Protein AF-A0A7S0Q7S5-F1 (afdb_monomer)

Solvent-accessible surface area (backbone atoms only — not comparable to full-atom values): 12314 Å² total; per-residue (Å²): 82,66,66,48,50,71,52,68,36,55,32,33,57,36,78,88,80,70,42,73,43,85,14,81,68,76,62,60,76,75,38,75,47,79,45,77,45,66,82,54,56,96,70,86,72,44,74,54,20,51,52,38,51,50,48,51,33,36,33,62,74,68,31,32,46,64,31,38,58,89,85,50,71,50,78,40,85,53,42,64,50,75,46,77,45,59,80,59,90,69,92,59,72,68,96,76,82,71,69,81,81,86,61,98,63,82,76,79,78,63,70,60,80,76,35,66,69,54,50,51,51,50,54,51,49,52,50,40,28,75,72,65,56,67,67,45,75,54,80,70,50,59,58,55,52,50,55,51,50,54,54,46,34,74,76,38,77,83,62,50,71,68,54,52,55,48,40,56,53,49,13,47,52,47,21,22,68,68,65,36,59,50,51,51,71,65,39,36,52,53,40,49,54,53,49,51,59,36,50,54,39,49,56,54,56,65,72,78,108

Foldseek 3Di:
DCVLQPDQQAWEQDPVVRDIDHHVVPDAAPAEAEAECAPPDDDDHDPSSVNSQVQQQCCQPVQWGFHHHPVGTDIDHHHYHYDYDHPDDDPHDDLDDFDDDDDPDDPDDDPLVVPVVSVVVVVVLCCCLVPVADEDEDPVVVVVLVVVLVVVCVVPVPDDPSNSVVLVVQLSSQCSSVSHRYRDVVSSVVSVVVVVVRVVSVVVVVVVD

Sequence (209 aa):
VNELNAAAFVPAKDHEANCLRYGTLQLPNGAALLVDETTLEPGQLKETGVRNINALSELCGKQNLAFDFTYCSVDFPADVSVIVISAAKSMLPCSVHVPLRVQPAAPAADARLADEAFLSAVRGYLGLAARAVQLAVPEGLASALQEDFVSSRAREPDVSADDFSRWLTCARLHAASNLAAEVTFEHYSAIKQMDVGRRERLRAHQVEI

InterPro domains:
  IPR019140 Mini-chromosome maintenance complex-binding protein [PF09739] (1-202)
  IPR019140 Mini-chromosome maintenance complex-binding protein [PTHR13489] (2-204)

Mean predicted aligned error: 7.22 Å

Organism: NCBI:txid221442

Structure (mmCIF, N/CA/C/O backbone):
data_AF-A0A7S0Q7S5-F1
#
_entry.id   AF-A0A7S0Q7S5-F1
#
loop_
_atom_site.group_PDB
_atom_site.id
_atom_site.type_symbol
_atom_site.label_atom_id
_atom_site.label_alt_id
_atom_site.label_comp_id
_atom_site.label_asym_id
_atom_site.label_entity_id
_atom_site.label_seq_id
_atom_site.pdbx_PDB_ins_code
_atom_site.Cartn_x
_atom_site.Cartn_y
_atom_site.Cartn_z
_atom_site.occupancy
_atom_site.B_iso_or_equiv
_atom_site.auth_seq_id
_atom_site.auth_comp_id
_atom_site.auth_asym_id
_atom_site.auth_atom_id
_atom_site.pdbx_PDB_model_num
ATOM 1 N N . VAL A 1 1 ? 7.838 -13.152 -17.182 1.00 58.50 1 VAL A N 1
ATOM 2 C CA . VAL A 1 1 ? 9.331 -13.159 -17.221 1.00 58.50 1 VAL A CA 1
ATOM 3 C C . VAL A 1 1 ? 9.912 -12.327 -18.365 1.00 58.50 1 VAL A C 1
ATOM 5 O O . VAL A 1 1 ? 10.907 -11.646 -18.145 1.00 58.50 1 VAL A O 1
ATOM 8 N N . ASN A 1 2 ? 9.309 -12.334 -19.562 1.00 59.91 2 ASN A N 1
ATOM 9 C CA . ASN A 1 2 ? 9.830 -11.570 -20.704 1.00 59.91 2 ASN A CA 1
ATOM 10 C C . ASN A 1 2 ? 9.903 -10.060 -20.441 1.00 59.91 2 ASN A C 1
ATOM 12 O O . ASN A 1 2 ? 10.954 -9.485 -20.677 1.00 59.91 2 ASN A O 1
ATOM 16 N N . GLU A 1 3 ? 8.870 -9.439 -19.867 1.00 69.12 3 GLU A N 1
ATOM 17 C CA . GLU A 1 3 ? 8.898 -7.999 -19.552 1.00 69.12 3 GLU A CA 1
ATOM 18 C C . GLU A 1 3 ? 9.941 -7.636 -18.487 1.00 69.12 3 GLU A C 1
ATOM 20 O O . GLU A 1 3 ? 10.720 -6.706 -18.680 1.00 69.12 3 GLU A O 1
ATOM 25 N N . LEU A 1 4 ? 10.040 -8.440 -17.420 1.00 69.19 4 LEU A N 1
ATOM 26 C CA . LEU A 1 4 ? 11.071 -8.291 -16.385 1.00 69.19 4 LEU A CA 1
ATOM 27 C C . LEU A 1 4 ? 12.493 -8.393 -16.951 1.00 69.19 4 LEU A C 1
ATOM 29 O O . LEU A 1 4 ? 13.407 -7.790 -16.403 1.00 69.19 4 LEU A O 1
ATOM 33 N N . ASN A 1 5 ? 12.696 -9.157 -18.024 1.00 74.62 5 ASN A N 1
ATOM 34 C CA . ASN A 1 5 ? 14.002 -9.335 -18.657 1.00 74.62 5 ASN A CA 1
ATOM 35 C C . ASN A 1 5 ? 14.244 -8.387 -19.847 1.00 74.62 5 ASN A C 1
ATOM 37 O O . ASN A 1 5 ? 15.385 -8.283 -20.294 1.00 74.62 5 ASN A O 1
ATOM 41 N N . ALA A 1 6 ? 13.201 -7.760 -20.401 1.00 71.25 6 ALA A N 1
ATOM 42 C CA . ALA A 1 6 ? 13.279 -6.993 -21.645 1.00 71.25 6 ALA A CA 1
ATOM 43 C C . ALA A 1 6 ? 13.705 -5.538 -21.429 1.00 71.25 6 ALA A C 1
ATOM 45 O O . ALA A 1 6 ? 14.407 -4.986 -22.273 1.00 71.25 6 ALA A O 1
ATOM 46 N N . ALA A 1 7 ? 13.303 -4.924 -20.315 1.00 73.94 7 ALA A N 1
ATOM 47 C CA . ALA A 1 7 ? 13.581 -3.520 -20.030 1.00 73.94 7 ALA A CA 1
ATOM 48 C C . ALA A 1 7 ? 14.220 -3.341 -18.651 1.00 73.94 7 ALA A C 1
ATOM 50 O O . ALA A 1 7 ? 13.911 -4.064 -17.705 1.00 73.94 7 ALA A O 1
ATOM 51 N N . ALA A 1 8 ? 15.102 -2.350 -18.527 1.00 77.50 8 ALA A N 1
ATOM 52 C CA . ALA A 1 8 ? 15.580 -1.901 -17.227 1.00 77.50 8 ALA A CA 1
ATOM 53 C C . ALA A 1 8 ? 14.482 -1.071 -16.552 1.00 77.50 8 ALA A C 1
ATOM 55 O O . ALA A 1 8 ? 13.975 -0.108 -17.126 1.00 77.50 8 ALA A O 1
ATOM 56 N N . PHE A 1 9 ? 14.100 -1.450 -15.336 1.00 82.06 9 PHE A N 1
ATOM 57 C CA . PHE A 1 9 ? 13.068 -0.737 -14.579 1.00 82.06 9 PHE A CA 1
ATOM 58 C C . PHE A 1 9 ? 13.629 0.460 -13.811 1.00 82.06 9 PHE A C 1
ATOM 60 O O . PHE A 1 9 ? 12.893 1.373 -13.442 1.00 82.06 9 PHE A O 1
ATOM 67 N N . VAL A 1 10 ? 14.939 0.453 -13.597 1.00 81.62 10 VAL A N 1
ATOM 68 C CA . VAL A 1 10 ? 15.686 1.467 -12.866 1.00 81.62 10 VAL A CA 1
ATOM 69 C C . VAL A 1 10 ? 16.297 2.472 -13.848 1.00 81.62 10 VAL A C 1
ATOM 71 O O . VAL A 1 10 ? 16.814 2.053 -14.888 1.00 81.62 10 VAL A O 1
ATOM 74 N N . PRO A 1 11 ? 16.277 3.780 -13.536 1.00 82.75 11 PRO A N 1
ATOM 75 C CA . PRO A 1 11 ? 16.964 4.784 -14.338 1.00 82.75 11 PRO A CA 1
ATOM 76 C C . PRO A 1 11 ? 18.467 4.525 -14.429 1.00 82.75 11 PRO A C 1
ATOM 78 O O . PRO A 1 11 ? 19.112 4.204 -13.429 1.00 82.75 11 PRO A O 1
ATOM 81 N N . ALA A 1 12 ? 19.029 4.723 -15.619 1.00 83.62 12 ALA A N 1
ATOM 82 C CA . ALA A 1 12 ? 20.452 4.519 -15.870 1.00 83.62 12 ALA A CA 1
ATOM 83 C C . ALA A 1 12 ? 21.079 5.728 -16.569 1.00 83.62 12 ALA A C 1
ATOM 85 O O . ALA A 1 12 ? 20.485 6.301 -17.487 1.00 83.62 12 ALA A O 1
ATOM 86 N N . LYS A 1 13 ? 22.296 6.108 -16.176 1.00 80.69 13 LYS A N 1
ATOM 87 C CA . LYS A 1 13 ? 23.062 7.165 -16.843 1.00 80.69 13 LYS A CA 1
ATOM 88 C C . LYS A 1 13 ? 23.471 6.715 -18.243 1.00 80.69 13 LYS A C 1
ATOM 90 O O . LYS A 1 13 ? 24.137 5.699 -18.419 1.00 80.69 13 LYS A O 1
ATOM 95 N N . ASP A 1 14 ? 23.080 7.503 -19.233 1.00 81.94 14 ASP A N 1
ATOM 96 C CA . ASP A 1 14 ? 23.603 7.430 -20.587 1.00 81.94 14 ASP A CA 1
ATOM 97 C C . ASP A 1 14 ? 24.787 8.393 -20.698 1.00 81.94 14 ASP A C 1
ATOM 99 O O . ASP A 1 14 ? 24.637 9.611 -20.560 1.00 81.94 14 ASP A O 1
ATOM 103 N N . HIS A 1 15 ? 25.985 7.838 -20.873 1.00 78.81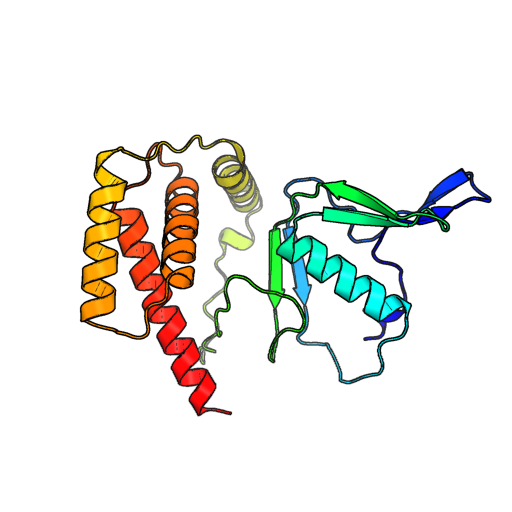 15 HIS A N 1
ATOM 104 C CA . HIS A 1 15 ? 27.215 8.626 -20.969 1.00 78.81 15 HIS A CA 1
ATOM 105 C C . HIS A 1 15 ? 27.422 9.219 -22.364 1.00 78.81 15 HIS A C 1
ATOM 107 O O . HIS A 1 15 ? 28.093 10.241 -22.475 1.00 78.81 15 HIS A O 1
ATOM 113 N N . GLU A 1 16 ? 26.820 8.639 -23.407 1.00 79.69 16 GLU A N 1
ATOM 114 C CA . GLU A 1 16 ? 26.927 9.155 -24.778 1.00 79.69 16 GLU A CA 1
ATOM 115 C C . GLU A 1 16 ? 26.035 10.384 -24.963 1.00 79.69 16 GLU A C 1
ATOM 117 O O . GLU A 1 16 ? 26.484 11.423 -25.444 1.00 79.69 16 GLU A O 1
ATOM 122 N N . ALA A 1 17 ? 24.784 10.298 -24.505 1.00 79.19 17 ALA A N 1
ATOM 123 C CA . ALA A 1 17 ? 23.836 11.413 -24.540 1.00 79.19 17 ALA A CA 1
ATOM 124 C C . ALA A 1 17 ? 23.956 12.357 -23.324 1.00 79.19 17 ALA A C 1
ATOM 126 O O . ALA A 1 17 ? 23.260 13.371 -23.245 1.00 79.19 17 ALA A O 1
ATOM 127 N N . ASN A 1 18 ? 24.817 12.017 -22.357 1.00 82.19 18 ASN A N 1
ATOM 128 C CA . ASN A 1 18 ? 24.993 12.694 -21.070 1.00 82.19 18 ASN A CA 1
ATOM 129 C C . ASN A 1 18 ? 23.673 12.949 -20.304 1.00 82.19 18 ASN A C 1
ATOM 131 O O . ASN A 1 18 ? 23.562 13.887 -19.510 1.00 82.19 18 ASN A O 1
ATOM 135 N N . CYS A 1 19 ? 22.674 12.084 -20.467 1.00 82.75 19 CYS A N 1
ATOM 136 C CA . CYS A 1 19 ? 21.358 12.195 -19.837 1.00 82.75 19 CYS A CA 1
ATOM 137 C C . CYS A 1 19 ? 21.049 10.963 -18.973 1.00 82.75 19 CYS A C 1
ATOM 139 O O . CYS A 1 19 ? 21.773 9.972 -19.000 1.00 82.75 19 CYS A O 1
ATOM 141 N N . LEU A 1 20 ? 20.006 11.031 -18.147 1.00 82.38 20 LEU A N 1
ATOM 142 C CA . LEU A 1 20 ? 19.479 9.850 -17.461 1.00 82.38 20 LEU A CA 1
ATOM 143 C C . LEU A 1 20 ? 18.397 9.229 -18.344 1.00 82.38 20 LEU A C 1
ATOM 145 O O . LEU A 1 20 ? 17.440 9.909 -18.715 1.00 82.38 20 LEU A O 1
ATOM 149 N N . ARG A 1 21 ? 18.537 7.943 -18.666 1.00 82.69 21 ARG A N 1
ATOM 150 C CA . ARG A 1 21 ? 17.453 7.161 -19.262 1.00 82.69 21 ARG A CA 1
ATOM 151 C C . ARG A 1 21 ? 16.426 6.871 -18.186 1.00 82.69 21 ARG A C 1
ATOM 153 O O . ARG A 1 21 ? 16.783 6.423 -17.097 1.00 82.69 21 ARG A O 1
ATOM 160 N N . TYR A 1 22 ? 15.167 7.144 -18.502 1.00 81.75 22 TYR A N 1
ATOM 161 C CA . TYR A 1 22 ? 14.059 6.891 -17.597 1.00 81.75 22 TYR A CA 1
ATOM 162 C C . TYR A 1 22 ? 13.889 5.383 -17.390 1.00 81.75 22 TYR A C 1
ATOM 164 O O . TYR A 1 22 ? 14.018 4.593 -18.326 1.00 81.75 22 TYR A O 1
ATOM 172 N N . GLY A 1 23 ? 13.611 5.001 -16.149 1.00 83.06 23 GLY A N 1
ATOM 173 C CA . GLY A 1 23 ? 13.192 3.651 -15.790 1.00 83.06 23 GLY A CA 1
ATOM 174 C C . GLY A 1 23 ? 11.710 3.651 -15.439 1.00 83.06 23 GLY A C 1
ATOM 175 O O . GLY A 1 23 ? 11.192 4.649 -14.940 1.00 83.06 23 GLY A O 1
ATOM 176 N N . THR A 1 24 ? 11.020 2.535 -15.664 1.00 85.69 24 THR A N 1
ATOM 177 C CA . THR A 1 24 ? 9.584 2.394 -15.361 1.00 85.69 24 THR A CA 1
ATOM 178 C C . THR A 1 24 ? 9.244 2.674 -13.891 1.00 85.69 24 THR A C 1
ATOM 180 O O . THR A 1 24 ? 8.147 3.135 -13.593 1.00 85.69 24 THR A O 1
ATOM 183 N N . LEU A 1 25 ? 10.180 2.436 -12.965 1.00 86.81 25 LEU A N 1
ATOM 184 C CA . LEU A 1 25 ? 9.980 2.674 -11.529 1.00 86.81 25 LEU A CA 1
ATOM 185 C C . LEU A 1 25 ? 10.235 4.122 -11.101 1.00 86.81 25 LEU A C 1
ATOM 187 O O . LEU A 1 25 ? 10.028 4.445 -9.933 1.00 86.81 25 LEU A O 1
ATOM 191 N N . GLN A 1 26 ? 10.647 5.005 -12.016 1.00 88.00 26 GLN A N 1
ATOM 192 C CA . GLN A 1 26 ? 10.793 6.436 -11.745 1.00 88.00 26 GLN A CA 1
ATOM 193 C C . GLN A 1 26 ? 9.420 7.121 -11.710 1.00 88.00 26 GLN A C 1
ATOM 195 O O . GLN A 1 26 ? 9.046 7.885 -12.599 1.00 88.00 26 GLN A O 1
ATOM 200 N N . LEU A 1 27 ? 8.651 6.803 -10.675 1.00 89.62 27 LEU A N 1
ATOM 201 C CA . LEU A 1 27 ? 7.296 7.289 -10.468 1.00 89.62 27 LEU A CA 1
ATOM 202 C C . LEU A 1 27 ? 7.294 8.546 -9.587 1.00 89.62 27 LEU A C 1
ATOM 204 O O . LEU A 1 27 ? 8.178 8.708 -8.742 1.00 89.62 27 LEU A O 1
ATOM 208 N N . PRO A 1 28 ? 6.310 9.447 -9.755 1.00 89.50 28 PRO A N 1
ATOM 209 C CA . PRO A 1 28 ? 6.156 10.584 -8.860 1.00 89.50 28 PRO A CA 1
ATOM 210 C C . PRO A 1 28 ? 5.736 10.130 -7.456 1.00 89.50 28 PRO A C 1
ATOM 212 O O . PRO A 1 28 ? 5.040 9.127 -7.292 1.00 89.50 28 PRO A O 1
ATOM 215 N N . ASN A 1 29 ? 6.101 10.918 -6.445 1.00 89.19 29 ASN A N 1
ATOM 216 C CA . ASN A 1 29 ? 5.694 10.668 -5.064 1.00 89.19 29 ASN A CA 1
ATOM 217 C C . ASN A 1 29 ? 4.160 10.658 -4.942 1.00 89.19 29 ASN A C 1
ATOM 219 O O . ASN A 1 29 ? 3.477 11.577 -5.396 1.00 89.19 29 ASN A O 1
ATOM 223 N N . GLY A 1 30 ? 3.621 9.617 -4.312 1.00 87.38 30 GLY A N 1
ATOM 224 C CA . GLY A 1 30 ? 2.194 9.322 -4.230 1.00 87.38 30 GLY A CA 1
ATOM 225 C C . GLY A 1 30 ? 1.593 8.584 -5.407 1.00 87.38 30 GLY A C 1
ATOM 226 O O . GLY A 1 30 ? 0.374 8.425 -5.437 1.00 87.38 30 GLY A O 1
ATOM 227 N N . ALA A 1 31 ? 2.409 8.090 -6.334 1.00 90.81 31 ALA A N 1
ATOM 228 C CA . ALA A 1 31 ? 1.934 7.140 -7.322 1.00 90.81 31 ALA A CA 1
ATOM 229 C C . ALA A 1 31 ? 1.506 5.814 -6.670 1.00 90.81 31 ALA A C 1
ATOM 231 O O . ALA A 1 31 ? 2.029 5.393 -5.634 1.00 90.81 31 ALA A O 1
ATOM 232 N N . ALA A 1 32 ? 0.571 5.133 -7.328 1.00 90.88 32 ALA A N 1
ATOM 233 C CA . ALA A 1 32 ? 0.240 3.746 -7.046 1.00 90.88 32 ALA A CA 1
ATOM 234 C C . ALA A 1 32 ? 0.792 2.861 -8.170 1.00 90.88 32 ALA A C 1
ATOM 236 O O . ALA A 1 32 ? 0.562 3.139 -9.348 1.00 90.88 32 ALA A O 1
ATOM 237 N N . LEU A 1 33 ? 1.514 1.807 -7.805 1.00 92.44 33 LEU A N 1
ATOM 238 C CA . LEU A 1 33 ? 2.063 0.810 -8.713 1.00 92.44 33 LEU A CA 1
ATOM 239 C C . LEU A 1 33 ? 1.275 -0.491 -8.562 1.00 92.44 33 LEU A C 1
ATOM 241 O O . LEU A 1 33 ? 1.268 -1.094 -7.490 1.00 92.44 33 LEU A O 1
ATOM 245 N N . LEU A 1 34 ? 0.634 -0.928 -9.644 1.00 91.94 34 LEU A N 1
ATOM 246 C CA . LEU A 1 34 ? -0.010 -2.233 -9.723 1.00 91.94 34 LEU A CA 1
ATOM 247 C C . LEU A 1 34 ? 0.948 -3.228 -10.381 1.00 91.94 34 LEU A C 1
ATOM 249 O O . LEU A 1 34 ? 1.361 -3.025 -11.521 1.00 91.94 34 LEU A O 1
ATOM 253 N N . VAL A 1 35 ? 1.284 -4.296 -9.666 1.00 89.88 35 VAL A N 1
ATOM 254 C CA . VAL A 1 35 ? 2.108 -5.399 -10.164 1.00 89.88 35 VAL A CA 1
ATOM 255 C C . VAL A 1 35 ? 1.215 -6.617 -10.346 1.00 89.88 35 VAL A C 1
ATOM 257 O O . VAL A 1 35 ? 0.658 -7.134 -9.379 1.00 89.88 35 VAL A O 1
ATOM 260 N N . ASP A 1 36 ? 1.078 -7.070 -11.586 1.00 89.06 36 ASP A N 1
ATOM 261 C CA . ASP A 1 36 ? 0.341 -8.285 -11.914 1.00 89.06 36 ASP A CA 1
ATOM 262 C C . ASP A 1 36 ? 1.312 -9.465 -12.067 1.00 89.06 36 ASP A C 1
ATOM 264 O O . ASP A 1 36 ? 2.091 -9.544 -13.016 1.00 89.06 36 ASP A O 1
ATOM 268 N N . GLU A 1 37 ? 1.278 -10.383 -11.104 1.00 86.81 37 GLU A N 1
ATOM 269 C CA . GLU A 1 37 ? 2.035 -11.635 -11.098 1.00 86.81 37 GLU A CA 1
ATOM 270 C C . GLU A 1 37 ? 1.202 -12.827 -11.607 1.00 86.81 37 GLU A C 1
ATOM 272 O O . GLU A 1 37 ? 1.711 -13.945 -11.671 1.00 86.81 37 GLU A O 1
ATOM 277 N N . THR A 1 38 ? -0.070 -12.642 -11.978 1.00 83.19 38 THR A N 1
ATOM 278 C CA . THR A 1 38 ? -0.945 -13.750 -12.420 1.00 83.19 38 THR A CA 1
ATOM 279 C C . THR A 1 38 ? -0.524 -14.343 -13.763 1.00 83.19 38 THR A C 1
ATOM 281 O O . THR A 1 38 ? -0.739 -15.527 -14.014 1.00 83.19 38 THR A O 1
ATOM 284 N N . THR A 1 39 ? 0.126 -13.541 -14.606 1.00 79.12 39 THR A N 1
ATOM 285 C CA . THR A 1 39 ? 0.670 -13.940 -15.913 1.00 79.12 39 THR A CA 1
ATOM 286 C C . THR A 1 39 ? 2.131 -14.387 -15.833 1.00 79.12 39 THR A C 1
ATOM 288 O O . THR A 1 39 ? 2.790 -14.616 -16.852 1.00 79.12 39 THR A O 1
ATOM 291 N N . LEU A 1 40 ? 2.683 -14.485 -14.621 1.00 73.81 40 LEU A N 1
ATOM 292 C CA . LEU A 1 40 ? 4.093 -14.769 -14.426 1.00 73.81 40 LEU A CA 1
ATOM 293 C C . LEU A 1 40 ? 4.363 -16.271 -14.553 1.00 73.81 40 LEU A C 1
ATOM 295 O O . LEU A 1 40 ? 4.140 -17.054 -13.635 1.00 73.81 40 LEU A O 1
ATOM 299 N N . GLU A 1 41 ? 4.867 -16.667 -15.718 1.00 72.44 41 GLU A N 1
ATOM 300 C CA . GLU A 1 41 ? 5.242 -18.056 -15.985 1.00 72.44 41 GLU A CA 1
ATOM 301 C C . GLU A 1 41 ? 6.601 -18.429 -15.363 1.00 72.44 41 GLU A C 1
ATOM 303 O O . GLU A 1 41 ? 7.501 -17.582 -15.293 1.00 72.44 41 GLU A O 1
ATOM 308 N N . PRO A 1 42 ? 6.809 -19.698 -14.962 1.00 67.00 42 PR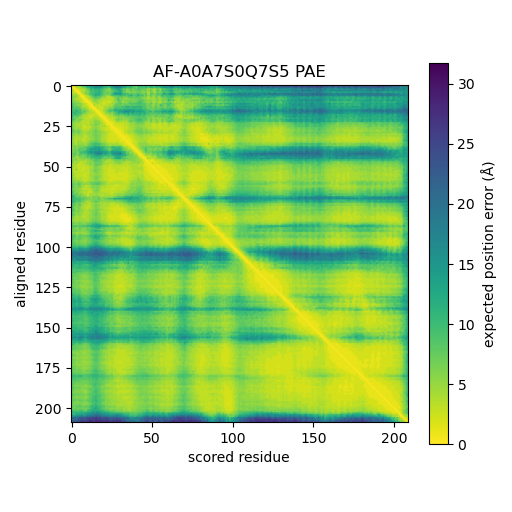O A N 1
ATOM 309 C CA . PRO A 1 42 ? 8.115 -20.187 -14.534 1.00 67.00 42 PRO A CA 1
ATOM 310 C C . PRO A 1 42 ? 9.140 -20.042 -15.664 1.00 67.00 42 PRO A C 1
ATOM 312 O O . PRO A 1 42 ? 8.965 -20.575 -16.757 1.00 67.00 42 PRO A O 1
ATOM 315 N N . GLY A 1 43 ? 10.238 -19.336 -15.408 1.00 70.56 43 GLY A N 1
ATOM 316 C CA . GLY A 1 43 ? 11.286 -19.119 -16.400 1.00 70.56 43 GLY A CA 1
ATOM 317 C C . GLY A 1 43 ? 12.566 -18.581 -15.776 1.00 70.56 43 GLY A C 1
ATOM 318 O O . GLY A 1 43 ? 12.587 -18.171 -14.617 1.00 70.56 43 GLY A O 1
ATOM 319 N N . GLN A 1 44 ? 13.655 -18.583 -16.545 1.00 72.00 44 GLN A N 1
ATOM 320 C CA . GLN A 1 44 ? 14.941 -18.102 -16.050 1.00 72.00 44 GLN A CA 1
ATOM 321 C C . GLN A 1 44 ? 14.989 -16.569 -16.078 1.00 72.00 44 GLN A C 1
ATOM 323 O O . GLN A 1 44 ? 14.871 -15.929 -17.129 1.00 72.00 44 GLN A O 1
ATOM 328 N N . LEU A 1 45 ? 15.181 -15.972 -14.904 1.00 75.94 45 LEU A N 1
ATOM 329 C CA . LEU A 1 45 ? 15.487 -14.553 -14.783 1.00 75.94 45 LEU A CA 1
ATOM 330 C C . LEU A 1 45 ? 16.921 -14.317 -15.259 1.00 75.94 45 LEU A C 1
ATOM 332 O O . LEU A 1 45 ? 17.857 -14.978 -14.807 1.00 75.94 45 LEU A O 1
ATOM 336 N N . LYS A 1 46 ? 17.081 -13.381 -16.194 1.00 81.69 46 LYS A N 1
ATOM 337 C CA . LYS A 1 46 ? 18.399 -12.882 -16.597 1.00 81.69 46 LYS A CA 1
ATOM 338 C C . LYS A 1 46 ? 18.889 -11.883 -15.550 1.00 81.69 46 LYS A C 1
ATOM 340 O O . LYS A 1 46 ? 18.127 -11.464 -14.681 1.00 81.69 46 LYS A O 1
ATOM 345 N N . GLU A 1 47 ? 20.141 -11.449 -15.664 1.00 81.75 47 GLU A N 1
ATOM 346 C CA . GLU A 1 47 ? 20.724 -10.447 -14.762 1.00 81.75 47 GLU A CA 1
ATOM 347 C C . GLU A 1 47 ? 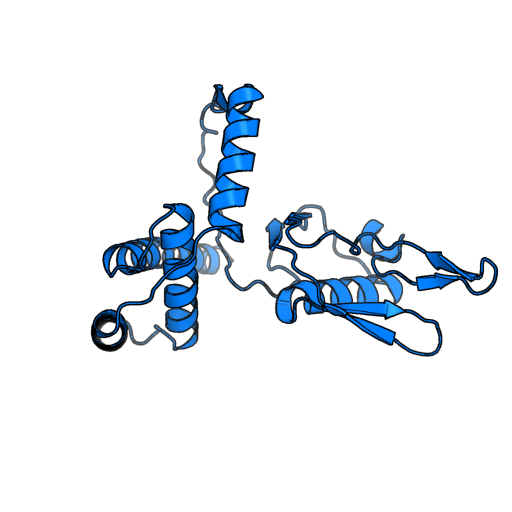19.840 -9.190 -14.632 1.00 81.75 47 GLU A C 1
ATOM 349 O O . GLU A 1 47 ? 19.585 -8.727 -13.523 1.00 81.75 47 GLU A O 1
ATOM 354 N N . THR A 1 48 ? 19.277 -8.702 -15.743 1.00 81.75 48 THR A N 1
ATOM 355 C CA . THR A 1 48 ? 18.328 -7.574 -15.761 1.00 81.75 48 THR A CA 1
ATOM 356 C C . THR A 1 48 ? 17.061 -7.856 -14.951 1.00 81.75 48 THR A C 1
ATOM 358 O O . THR A 1 48 ? 16.635 -7.009 -14.171 1.00 81.75 48 THR A O 1
ATOM 361 N N . GLY A 1 49 ? 16.490 -9.058 -15.069 1.00 82.88 49 GLY A N 1
ATOM 362 C CA . GLY A 1 49 ? 15.307 -9.455 -14.304 1.00 82.88 49 GLY A CA 1
ATOM 363 C C . GLY A 1 49 ? 15.575 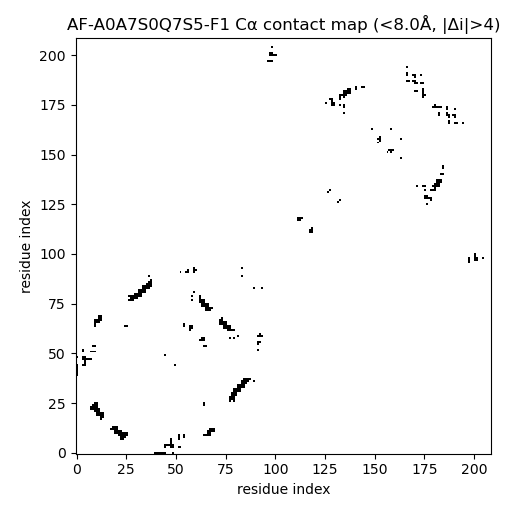-9.544 -12.805 1.00 82.88 49 GLY A C 1
ATOM 364 O O . GLY A 1 49 ? 14.756 -9.088 -12.011 1.00 82.88 49 GLY A O 1
ATOM 365 N N . VAL A 1 50 ? 16.745 -10.055 -12.409 1.00 84.25 50 VAL A N 1
ATOM 366 C CA . VAL A 1 50 ? 17.162 -10.087 -10.996 1.00 84.25 50 VAL A CA 1
ATOM 367 C C . VAL A 1 50 ? 17.332 -8.668 -10.450 1.00 84.25 50 VAL A C 1
ATOM 369 O O . VAL A 1 50 ? 16.824 -8.365 -9.372 1.00 84.25 50 VAL A O 1
ATOM 372 N N . ARG A 1 51 ? 17.976 -7.768 -11.208 1.00 85.69 51 ARG A N 1
ATOM 373 C CA . ARG A 1 51 ? 18.101 -6.350 -10.827 1.00 85.69 51 ARG A CA 1
ATOM 374 C C . ARG A 1 51 ? 16.734 -5.680 -10.671 1.00 85.69 51 ARG A C 1
ATOM 376 O O . ARG A 1 51 ? 16.522 -4.971 -9.693 1.00 85.69 51 ARG A O 1
ATOM 383 N N . ASN A 1 52 ? 15.795 -5.948 -11.577 1.00 87.94 52 ASN A N 1
ATOM 384 C CA . ASN A 1 52 ? 14.444 -5.389 -11.521 1.00 87.94 52 ASN A CA 1
ATOM 385 C C . ASN A 1 52 ? 13.652 -5.880 -10.297 1.00 87.94 52 ASN A C 1
ATOM 387 O O . ASN A 1 52 ? 12.993 -5.078 -9.639 1.00 87.94 52 ASN A O 1
ATOM 391 N N . ILE A 1 53 ? 13.741 -7.168 -9.949 1.00 87.44 53 ILE A N 1
ATOM 392 C CA . ILE A 1 53 ? 13.083 -7.716 -8.748 1.00 87.44 53 ILE A CA 1
ATOM 393 C C . ILE A 1 53 ? 13.712 -7.161 -7.471 1.00 87.44 53 ILE A C 1
ATOM 395 O O . ILE A 1 53 ? 12.991 -6.831 -6.528 1.00 87.44 53 ILE A O 1
ATOM 399 N N . ASN A 1 54 ? 15.038 -7.013 -7.440 1.00 88.69 54 ASN A N 1
ATOM 400 C CA . ASN A 1 54 ? 15.720 -6.389 -6.310 1.00 88.69 54 ASN A CA 1
ATOM 401 C C . ASN A 1 54 ? 15.270 -4.933 -6.142 1.00 88.69 54 ASN A C 1
ATOM 403 O O . ASN A 1 54 ? 14.882 -4.553 -5.043 1.00 88.69 54 ASN A O 1
ATOM 407 N N . ALA A 1 55 ? 15.214 -4.156 -7.227 1.00 88.38 55 ALA A N 1
ATOM 408 C CA . ALA A 1 55 ? 14.722 -2.780 -7.192 1.00 88.38 55 ALA A CA 1
ATOM 409 C C . ALA A 1 55 ? 13.262 -2.689 -6.715 1.00 88.38 55 ALA A C 1
ATOM 411 O O . ALA A 1 55 ? 12.940 -1.847 -5.882 1.00 88.38 55 ALA A O 1
ATOM 412 N N . LEU A 1 56 ? 12.384 -3.586 -7.179 1.00 90.19 56 LEU A N 1
ATOM 413 C CA . LEU A 1 56 ? 11.003 -3.676 -6.688 1.00 90.19 56 LEU A CA 1
ATOM 414 C C . LEU A 1 56 ? 10.944 -4.036 -5.198 1.00 90.19 56 LEU A C 1
ATOM 416 O O . LEU A 1 56 ? 10.131 -3.479 -4.465 1.00 90.19 56 LEU A O 1
ATOM 420 N N . SER A 1 57 ? 11.808 -4.939 -4.737 1.00 90.69 57 SER A N 1
ATOM 421 C CA . SER A 1 57 ? 11.874 -5.343 -3.329 1.00 90.69 57 SER A CA 1
ATOM 422 C C . SER A 1 57 ? 12.365 -4.206 -2.435 1.00 90.69 57 SER A C 1
ATOM 424 O O . SER A 1 57 ? 11.825 -4.001 -1.348 1.00 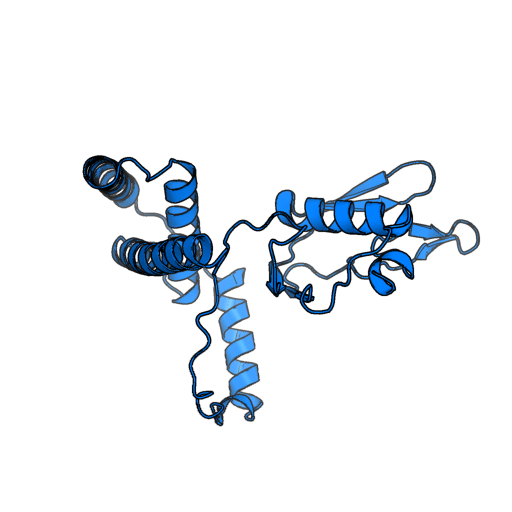90.69 57 SER A O 1
ATOM 426 N N . GLU A 1 58 ? 13.348 -3.430 -2.896 1.00 90.94 58 GLU A N 1
ATOM 427 C CA . GLU A 1 58 ? 13.813 -2.232 -2.195 1.00 90.94 58 GL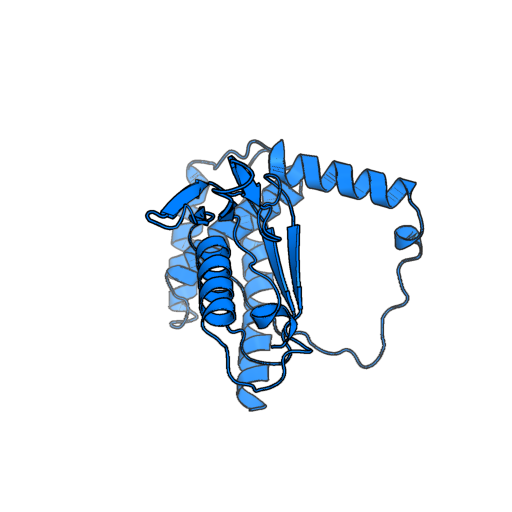U A CA 1
ATOM 428 C C . GLU A 1 58 ? 12.768 -1.120 -2.198 1.00 90.94 58 GLU A C 1
ATOM 430 O O . GLU A 1 58 ? 12.564 -0.486 -1.163 1.00 90.94 58 GLU A O 1
ATOM 435 N N . LEU A 1 59 ? 12.031 -0.944 -3.296 1.00 90.88 59 LEU A N 1
ATOM 436 C CA . LEU A 1 59 ? 10.904 -0.018 -3.344 1.00 90.88 59 LEU A CA 1
ATOM 437 C C . LEU A 1 59 ? 9.820 -0.425 -2.333 1.00 90.88 59 LEU A C 1
ATOM 439 O O . LEU A 1 59 ? 9.368 0.405 -1.548 1.00 90.88 59 LEU A O 1
ATOM 443 N N . CYS A 1 60 ? 9.448 -1.707 -2.284 1.00 90.12 60 CYS A N 1
ATOM 444 C CA . CYS A 1 60 ? 8.441 -2.211 -1.347 1.00 90.12 60 CYS A CA 1
ATOM 445 C C . CYS A 1 60 ? 8.890 -2.103 0.119 1.00 90.12 60 CYS A C 1
ATOM 447 O O . CYS A 1 60 ? 8.092 -1.740 0.978 1.00 90.12 60 CYS A O 1
ATOM 449 N N . GLY A 1 61 ? 10.153 -2.425 0.416 1.00 88.12 61 GLY A N 1
ATOM 450 C CA . GLY A 1 61 ? 10.651 -2.508 1.791 1.00 88.12 61 GLY A CA 1
ATOM 451 C C . GLY A 1 61 ? 11.207 -1.200 2.353 1.00 88.12 61 GLY A C 1
ATOM 452 O O . GLY A 1 61 ? 10.967 -0.878 3.514 1.00 88.12 61 GLY A O 1
ATOM 453 N N . LYS A 1 62 ? 11.975 -0.458 1.551 1.00 90.06 62 LYS A N 1
ATOM 454 C CA . LYS A 1 62 ? 12.716 0.740 1.980 1.00 90.06 62 LYS A CA 1
ATOM 455 C C . LYS A 1 62 ? 12.158 2.036 1.401 1.00 90.06 62 LYS A C 1
ATOM 457 O O . LYS A 1 62 ? 12.583 3.093 1.852 1.00 90.06 62 LYS A O 1
ATOM 462 N N . GLN A 1 63 ? 11.255 1.962 0.416 1.00 90.88 63 GLN A N 1
ATOM 463 C CA . GLN A 1 63 ? 10.769 3.132 -0.323 1.00 90.88 63 GLN A CA 1
ATOM 464 C C . GLN A 1 63 ? 11.931 3.952 -0.918 1.00 90.88 63 GLN A C 1
ATOM 466 O O . GLN A 1 63 ? 11.937 5.175 -0.879 1.00 90.88 63 GLN A O 1
ATOM 471 N N . ASN A 1 64 ? 12.927 3.258 -1.480 1.00 91.44 64 ASN A N 1
ATOM 472 C CA . ASN A 1 64 ? 14.082 3.849 -2.159 1.00 91.44 64 ASN A CA 1
ATOM 473 C C . ASN A 1 64 ? 14.276 3.204 -3.534 1.00 91.44 64 ASN A C 1
ATOM 475 O O . ASN A 1 64 ? 13.968 2.026 -3.723 1.00 91.44 64 ASN A O 1
ATOM 479 N N . LEU A 1 65 ? 14.835 3.969 -4.472 1.00 90.38 65 LEU A N 1
ATOM 480 C CA . LEU A 1 65 ? 15.209 3.507 -5.804 1.00 90.38 65 LEU A CA 1
ATOM 481 C C . LEU A 1 65 ? 16.673 3.863 -6.095 1.00 90.38 65 LEU A C 1
ATOM 483 O O . LEU A 1 65 ? 17.029 5.039 -6.166 1.00 90.38 65 LEU A O 1
ATOM 487 N N . ALA A 1 66 ? 17.514 2.848 -6.281 1.00 88.25 66 ALA A N 1
ATOM 488 C CA . ALA A 1 66 ? 18.943 2.999 -6.552 1.00 88.25 66 ALA A CA 1
ATOM 489 C C . ALA A 1 66 ? 19.199 3.260 -8.042 1.00 88.25 66 ALA A C 1
ATOM 491 O O . ALA A 1 66 ? 19.087 2.344 -8.844 1.00 88.25 66 ALA A O 1
ATOM 492 N N . PHE A 1 67 ? 19.540 4.485 -8.440 1.00 86.75 67 PHE A N 1
ATOM 493 C CA . PHE A 1 67 ? 19.795 4.836 -9.844 1.00 86.75 67 PHE A CA 1
ATOM 494 C C . PHE A 1 67 ? 21.179 4.347 -10.273 1.00 86.75 67 PHE A C 1
ATOM 496 O O . PHE A 1 67 ? 22.152 4.528 -9.540 1.00 86.75 67 PHE A O 1
ATOM 503 N N . ASP A 1 68 ? 21.280 3.778 -11.475 1.00 84.50 68 ASP A N 1
ATOM 504 C CA . ASP A 1 68 ? 22.517 3.194 -12.000 1.00 84.50 68 ASP A CA 1
ATOM 505 C C . ASP A 1 68 ? 23.349 4.247 -12.759 1.00 84.50 68 ASP A C 1
ATOM 507 O O . ASP A 1 68 ? 22.975 4.707 -13.839 1.00 84.50 68 ASP A O 1
ATOM 511 N N . PHE A 1 69 ? 24.506 4.634 -12.218 1.00 83.00 69 PHE A N 1
ATOM 512 C CA . PHE A 1 69 ? 25.471 5.532 -12.870 1.00 83.00 69 PHE A CA 1
ATOM 513 C C . PHE A 1 69 ? 26.664 4.778 -13.482 1.00 83.00 69 PHE A C 1
ATOM 515 O O . PHE A 1 69 ? 27.735 5.359 -13.676 1.00 83.00 69 PHE A O 1
ATOM 522 N N . THR A 1 70 ? 26.496 3.492 -13.812 1.00 78.81 70 THR A N 1
ATOM 523 C CA . THR A 1 70 ? 27.499 2.572 -14.389 1.00 78.81 70 THR A CA 1
ATOM 524 C C . THR A 1 70 ? 28.601 2.151 -13.420 1.00 78.81 70 THR A C 1
ATOM 526 O O . THR A 1 70 ? 28.916 0.968 -13.330 1.00 78.81 70 THR A O 1
ATOM 529 N N . TYR A 1 71 ? 29.187 3.103 -12.695 1.00 77.75 71 TYR A N 1
ATOM 530 C CA . TYR A 1 71 ? 30.287 2.864 -11.752 1.00 77.75 71 TYR A CA 1
ATOM 531 C C . TYR A 1 71 ? 29.877 3.047 -10.289 1.00 77.75 71 TYR A C 1
ATOM 533 O O . TYR A 1 71 ? 30.602 2.639 -9.385 1.00 77.75 71 TYR A O 1
ATOM 541 N N . CYS A 1 72 ? 28.720 3.659 -10.049 1.00 82.19 72 CYS A N 1
ATOM 542 C CA . CYS A 1 72 ? 28.119 3.785 -8.733 1.00 82.19 72 CYS A CA 1
ATOM 543 C C . CYS A 1 72 ? 26.595 3.720 -8.841 1.00 82.19 72 CYS A C 1
ATOM 545 O O . CYS A 1 72 ? 26.023 4.012 -9.892 1.00 82.19 72 CYS A O 1
ATOM 547 N N . SER A 1 73 ? 25.947 3.343 -7.745 1.00 83.38 73 SER A N 1
ATOM 548 C CA . SER A 1 73 ? 24.506 3.476 -7.569 1.00 83.38 73 SER A CA 1
ATOM 549 C C . SER A 1 73 ? 24.223 4.600 -6.579 1.00 83.38 73 SER A C 1
ATOM 551 O O . SER A 1 73 ? 24.937 4.741 -5.584 1.00 83.38 73 SER A O 1
ATOM 553 N N . VAL A 1 74 ? 23.202 5.411 -6.851 1.00 87.62 74 VAL A N 1
ATOM 554 C CA . VAL A 1 74 ? 22.771 6.485 -5.945 1.00 87.62 74 VAL A CA 1
ATOM 555 C C . VAL A 1 74 ? 21.318 6.258 -5.571 1.00 87.62 74 VAL A C 1
ATOM 557 O O . VAL A 1 74 ? 20.463 6.193 -6.450 1.00 87.62 74 VAL A O 1
ATOM 560 N N . ASP A 1 75 ? 21.044 6.166 -4.276 1.00 89.50 75 ASP A N 1
ATOM 561 C CA . ASP A 1 75 ? 19.698 5.926 -3.769 1.00 89.50 75 ASP A CA 1
ATOM 562 C C . ASP A 1 75 ? 18.887 7.219 -3.742 1.00 89.50 75 ASP A C 1
ATOM 564 O O . ASP A 1 75 ? 19.293 8.219 -3.145 1.00 89.50 75 ASP A O 1
ATOM 568 N N . PHE A 1 76 ? 17.710 7.178 -4.361 1.00 89.19 76 PHE A N 1
ATOM 569 C CA . PHE A 1 76 ? 16.726 8.248 -4.306 1.00 89.19 76 PHE A CA 1
ATOM 570 C C . PHE A 1 76 ? 15.516 7.801 -3.482 1.00 89.19 76 PHE A C 1
ATOM 572 O O . PHE A 1 76 ? 15.010 6.698 -3.709 1.00 89.19 76 PHE A O 1
ATOM 579 N N . PRO A 1 77 ? 15.025 8.636 -2.547 1.00 92.00 77 PRO A N 1
ATOM 580 C CA . PRO A 1 77 ? 13.799 8.338 -1.826 1.00 92.00 77 PRO A CA 1
ATOM 581 C C . PRO A 1 77 ? 12.610 8.339 -2.785 1.00 92.00 77 PRO A C 1
ATOM 583 O O . PRO A 1 77 ? 12.496 9.205 -3.656 1.00 92.00 77 PRO A O 1
ATOM 586 N N . ALA A 1 78 ? 11.725 7.372 -2.597 1.00 92.00 78 ALA A N 1
ATOM 587 C CA . ALA A 1 78 ? 10.483 7.210 -3.330 1.00 92.00 78 ALA A CA 1
ATOM 588 C C . ALA A 1 78 ? 9.304 7.182 -2.348 1.00 92.00 78 ALA A C 1
ATOM 590 O O . ALA A 1 78 ? 9.460 6.915 -1.162 1.00 92.00 78 ALA A O 1
ATOM 591 N N . ASP A 1 79 ? 8.109 7.471 -2.846 1.00 91.50 79 ASP A N 1
ATOM 592 C CA . ASP A 1 79 ? 6.864 7.338 -2.090 1.00 91.50 79 ASP A CA 1
ATOM 593 C C . ASP A 1 79 ? 5.833 6.739 -3.042 1.00 91.50 79 ASP A C 1
ATOM 595 O O . ASP A 1 79 ? 5.223 7.451 -3.841 1.00 91.50 79 ASP A O 1
ATOM 599 N N . VAL A 1 80 ? 5.727 5.411 -3.048 1.00 92.00 80 VAL A N 1
ATOM 600 C CA . VAL A 1 80 ? 4.901 4.664 -4.003 1.00 92.00 80 VAL A CA 1
ATOM 601 C C . VAL A 1 80 ? 4.136 3.571 -3.272 1.00 92.00 80 VAL A C 1
ATOM 603 O O . VAL A 1 80 ? 4.719 2.698 -2.625 1.00 92.00 80 VAL A O 1
ATOM 606 N N . SER A 1 81 ? 2.813 3.585 -3.430 1.00 91.38 81 SER A N 1
ATOM 607 C CA . SER A 1 81 ? 1.938 2.522 -2.929 1.00 91.38 81 SER A CA 1
ATOM 608 C C . SER A 1 81 ? 1.948 1.344 -3.896 1.00 91.38 81 SER A C 1
ATOM 610 O O . SER A 1 81 ? 1.525 1.494 -5.038 1.00 91.38 81 SER A O 1
ATOM 612 N N . VAL A 1 82 ? 2.411 0.172 -3.461 1.00 92.44 82 VAL A N 1
ATOM 613 C CA . VAL A 1 82 ? 2.494 -1.023 -4.317 1.00 92.44 82 VAL A CA 1
ATOM 614 C C . VAL A 1 82 ? 1.345 -1.980 -4.008 1.00 92.44 82 VAL A C 1
ATOM 616 O O . VAL A 1 82 ? 1.136 -2.360 -2.856 1.00 92.44 82 VAL A O 1
ATOM 619 N N . ILE A 1 83 ? 0.611 -2.387 -5.042 1.00 92.88 83 ILE A N 1
ATOM 620 C CA . ILE A 1 83 ? -0.435 -3.409 -4.978 1.00 92.88 83 ILE A CA 1
ATOM 621 C C . ILE A 1 83 ? 0.008 -4.567 -5.862 1.00 92.88 83 ILE A C 1
ATOM 623 O O . ILE A 1 83 ? 0.260 -4.372 -7.047 1.00 92.88 83 ILE A O 1
ATOM 627 N N . VAL A 1 84 ? 0.090 -5.766 -5.290 1.00 91.88 84 VAL A N 1
ATOM 628 C CA . VAL A 1 84 ? 0.476 -6.978 -6.020 1.00 91.88 84 VAL A CA 1
ATOM 629 C C . VAL A 1 84 ? -0.737 -7.888 -6.158 1.00 91.88 84 VAL A C 1
ATOM 631 O O . VAL A 1 84 ? -1.397 -8.198 -5.164 1.00 91.88 84 VAL A O 1
ATOM 634 N N . ILE A 1 85 ? -1.031 -8.312 -7.384 1.00 92.19 85 ILE A N 1
ATOM 635 C CA . ILE A 1 85 ? -2.034 -9.336 -7.679 1.00 92.19 85 ILE A CA 1
ATOM 636 C C . ILE A 1 85 ? -1.279 -10.602 -8.056 1.00 92.19 85 ILE A C 1
ATOM 638 O O . ILE A 1 85 ? -0.556 -10.610 -9.045 1.00 92.19 85 ILE A O 1
ATOM 642 N N . SER A 1 86 ? -1.445 -11.675 -7.289 1.00 89.12 86 SER A N 1
ATOM 643 C CA . SER A 1 86 ? -0.745 -12.934 -7.533 1.00 89.12 86 SER A CA 1
ATOM 644 C C . SER A 1 86 ? -1.703 -14.124 -7.495 1.00 89.12 86 SER A C 1
ATOM 646 O O . SER A 1 86 ? -2.663 -14.152 -6.725 1.00 89.12 86 SER A O 1
ATOM 648 N N . ALA A 1 87 ? -1.440 -15.118 -8.348 1.00 85.06 87 ALA A N 1
ATOM 649 C CA . ALA A 1 87 ? -2.134 -16.410 -8.323 1.00 85.06 87 ALA A CA 1
ATOM 650 C C . ALA A 1 87 ? -1.459 -17.420 -7.372 1.00 85.06 87 ALA A C 1
ATOM 652 O O . ALA A 1 87 ? -2.054 -18.427 -7.001 1.00 85.06 87 ALA A O 1
ATOM 653 N N . ALA A 1 88 ? -0.213 -17.145 -6.982 1.00 80.19 88 ALA A N 1
ATOM 654 C CA . ALA A 1 88 ? 0.595 -17.957 -6.084 1.00 80.19 88 ALA A CA 1
ATOM 655 C C . ALA A 1 88 ? 1.297 -17.061 -5.050 1.00 80.19 88 ALA A C 1
ATOM 657 O O . ALA A 1 88 ? 1.043 -15.856 -4.964 1.00 80.19 88 ALA A O 1
ATOM 658 N N . LYS A 1 89 ? 2.196 -17.648 -4.253 1.00 81.31 89 LYS A N 1
ATOM 659 C CA . LYS A 1 89 ? 3.048 -16.897 -3.327 1.00 81.31 89 LYS A CA 1
ATOM 660 C C . LYS A 1 89 ? 3.860 -15.852 -4.099 1.00 81.31 89 LYS A C 1
ATOM 662 O O . LYS A 1 89 ? 4.623 -16.215 -4.992 1.00 81.31 89 LYS A O 1
ATOM 667 N N . SER A 1 90 ? 3.706 -14.585 -3.719 1.00 84.50 90 SER A N 1
ATOM 668 C CA . SER A 1 90 ? 4.410 -13.488 -4.378 1.00 84.50 90 SER A CA 1
ATOM 669 C C . SER A 1 90 ? 5.925 -13.567 -4.178 1.00 84.50 90 SER A C 1
ATOM 671 O O . SER A 1 90 ? 6.414 -14.045 -3.148 1.00 84.50 90 SER A O 1
ATOM 673 N N . MET A 1 91 ? 6.663 -13.104 -5.188 1.00 83.06 91 MET A N 1
ATOM 674 C CA . MET A 1 91 ? 8.121 -12.964 -5.135 1.00 83.06 91 MET A CA 1
ATOM 675 C C . MET A 1 91 ? 8.554 -11.682 -4.418 1.00 83.06 91 MET A C 1
ATOM 677 O O . MET A 1 91 ? 9.705 -11.580 -3.993 1.00 83.06 91 MET A O 1
ATOM 681 N N . LEU A 1 92 ? 7.650 -10.707 -4.298 1.00 86.81 92 LEU A N 1
ATOM 682 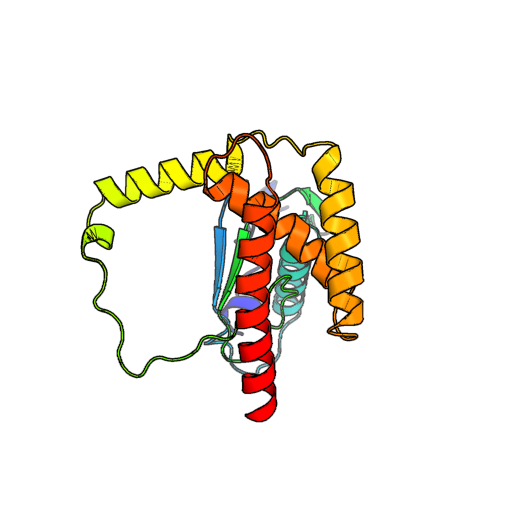C CA . LEU A 1 92 ? 7.917 -9.420 -3.675 1.00 86.81 92 LEU A CA 1
ATOM 683 C C . LEU A 1 92 ? 7.602 -9.458 -2.172 1.00 86.81 92 LEU A C 1
ATOM 685 O O . LEU A 1 92 ? 6.696 -10.173 -1.730 1.00 86.81 92 LEU A O 1
ATOM 689 N N . PRO A 1 93 ? 8.325 -8.678 -1.352 1.00 87.19 93 PRO A N 1
ATOM 690 C CA . PRO A 1 93 ? 7.991 -8.539 0.055 1.00 87.19 93 PRO A CA 1
ATOM 691 C C . PRO A 1 93 ? 6.690 -7.736 0.202 1.00 87.19 93 PRO A C 1
ATOM 693 O O . PRO A 1 93 ? 6.665 -6.526 -0.014 1.00 87.19 93 PRO A O 1
ATOM 696 N N . CYS A 1 94 ? 5.605 -8.404 0.594 1.00 85.31 94 CYS A N 1
ATOM 697 C CA . CYS A 1 94 ? 4.315 -7.765 0.860 1.00 85.31 94 CYS A CA 1
ATOM 698 C C . CYS A 1 94 ? 4.047 -7.663 2.366 1.00 85.31 94 CYS A C 1
ATOM 700 O O . CYS A 1 94 ? 4.092 -8.664 3.082 1.00 85.31 94 CYS A O 1
ATOM 702 N N . SER A 1 95 ? 3.688 -6.470 2.849 1.00 84.94 95 SER A N 1
ATOM 703 C CA . SER A 1 95 ? 3.358 -6.250 4.267 1.00 84.94 95 SER A CA 1
ATOM 704 C C . SER A 1 95 ? 2.023 -6.881 4.678 1.00 84.94 95 SER A C 1
ATOM 706 O O . SER A 1 95 ? 1.847 -7.275 5.831 1.00 84.94 95 SER A O 1
ATOM 708 N N . VAL A 1 96 ? 1.062 -6.969 3.749 1.00 88.44 96 VAL A N 1
ATOM 709 C CA . VAL A 1 96 ? -0.276 -7.520 4.001 1.00 88.44 96 VAL A CA 1
ATOM 710 C C . VAL A 1 96 ? -0.691 -8.422 2.845 1.00 88.44 96 VAL A C 1
ATOM 712 O O . VAL A 1 96 ? -0.821 -7.966 1.716 1.00 88.44 96 VAL A O 1
ATOM 715 N N . HIS A 1 97 ? -0.950 -9.696 3.143 1.00 89.19 97 HIS A N 1
ATOM 716 C CA . HIS A 1 97 ? -1.500 -10.654 2.184 1.00 89.19 97 HIS A CA 1
ATOM 717 C C . HIS A 1 97 ? -2.985 -10.895 2.458 1.00 89.19 97 HIS A C 1
ATOM 719 O O . HIS A 1 97 ? -3.362 -11.233 3.590 1.00 89.19 97 HIS A O 1
ATOM 725 N N . VAL A 1 98 ? -3.816 -10.750 1.425 1.00 90.75 98 VAL A N 1
ATOM 726 C CA . VAL A 1 98 ? -5.269 -10.937 1.493 1.00 90.75 98 VAL A CA 1
ATOM 727 C C . VAL A 1 98 ? -5.689 -11.968 0.445 1.00 90.75 98 VAL A C 1
ATOM 729 O O . VAL A 1 98 ? -5.871 -11.606 -0.715 1.00 90.7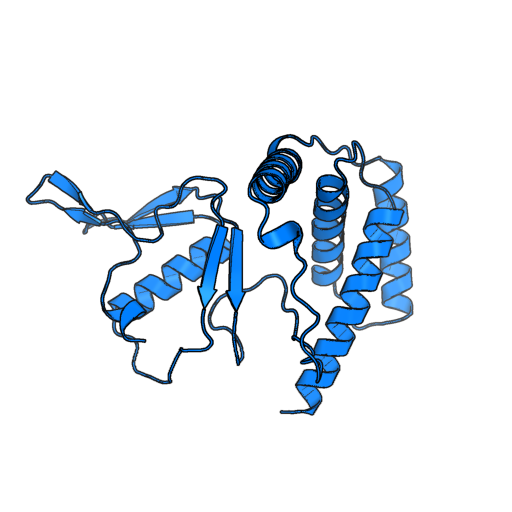5 98 VAL A O 1
ATOM 732 N N . PRO A 1 99 ? -5.883 -13.243 0.830 1.00 89.19 99 PRO A N 1
ATOM 733 C CA . PRO A 1 99 ? -6.417 -14.235 -0.094 1.00 89.19 99 PRO A CA 1
ATOM 734 C C . PRO A 1 99 ? -7.822 -13.833 -0.551 1.00 89.19 99 PRO A C 1
ATOM 736 O O . PRO A 1 99 ? -8.685 -13.487 0.270 1.00 89.19 99 PRO A O 1
ATOM 739 N N . LEU A 1 100 ? -8.048 -13.867 -1.862 1.00 85.31 100 LEU A N 1
ATOM 740 C CA . LEU A 1 100 ? -9.347 -13.573 -2.453 1.00 85.31 100 LEU A CA 1
ATOM 741 C C . LEU A 1 100 ? -10.257 -14.796 -2.326 1.00 85.31 100 LEU A C 1
ATOM 743 O O . LEU A 1 100 ? -9.881 -15.906 -2.686 1.00 85.31 100 LEU A O 1
ATOM 747 N N . ARG A 1 101 ? -11.480 -14.590 -1.827 1.00 80.62 101 ARG A N 1
ATOM 748 C CA . ARG A 1 101 ? -12.540 -15.601 -1.901 1.00 80.62 101 ARG A CA 1
ATOM 749 C C . ARG A 1 101 ? -13.292 -15.377 -3.204 1.00 80.62 101 ARG A C 1
ATOM 751 O O . ARG A 1 101 ? -14.005 -14.380 -3.321 1.00 80.62 101 ARG A O 1
ATOM 758 N N . VAL A 1 102 ? -13.123 -16.277 -4.167 1.00 75.88 102 VAL A N 1
ATOM 759 C CA . VAL A 1 102 ? -13.879 -16.224 -5.421 1.00 75.88 102 VAL A CA 1
ATOM 760 C C . VAL A 1 102 ? -15.345 -16.479 -5.089 1.00 75.88 102 VAL A C 1
ATOM 762 O O . VAL A 1 102 ? -15.712 -17.560 -4.634 1.00 75.88 102 VAL A O 1
ATOM 765 N N . GLN A 1 103 ? -16.182 -15.458 -5.255 1.00 73.88 103 GLN A N 1
ATOM 766 C CA . GLN A 1 103 ? -17.624 -15.637 -5.162 1.00 73.88 103 GLN A CA 1
ATOM 767 C C . GLN A 1 103 ? -18.137 -16.211 -6.490 1.00 73.88 103 GLN A C 1
ATOM 769 O O . GLN A 1 103 ? -17.671 -15.789 -7.549 1.00 73.88 103 GLN A O 1
ATOM 774 N N . PRO A 1 104 ? -19.097 -17.151 -6.461 1.00 71.38 104 PRO A N 1
ATOM 775 C CA . PRO A 1 104 ? -19.601 -17.814 -7.667 1.00 71.38 104 PRO A CA 1
ATOM 776 C C . PRO A 1 104 ? -20.326 -16.862 -8.630 1.00 71.38 104 PRO A C 1
ATOM 778 O O . PRO A 1 104 ? -20.496 -17.191 -9.800 1.00 71.38 104 PRO A O 1
ATOM 781 N N . ALA A 1 105 ? -20.739 -15.684 -8.158 1.00 75.62 105 ALA A N 1
ATOM 782 C CA . ALA A 1 105 ? -21.313 -14.630 -8.977 1.00 75.62 105 ALA A CA 1
ATOM 783 C C . ALA A 1 105 ? -20.490 -13.351 -8.815 1.00 75.62 105 ALA A C 1
ATOM 785 O O . ALA A 1 105 ? -20.248 -12.902 -7.692 1.00 75.62 105 ALA A O 1
ATOM 786 N N . ALA A 1 106 ? -20.089 -12.752 -9.937 1.00 71.00 106 ALA A N 1
ATOM 787 C CA . ALA A 1 106 ? -19.552 -11.402 -9.920 1.00 71.00 106 ALA A CA 1
ATOM 788 C C . ALA A 1 106 ? -20.682 -10.442 -9.507 1.00 71.00 106 ALA A C 1
ATOM 790 O O . ALA A 1 106 ? -21.762 -10.494 -10.107 1.00 71.00 106 ALA A O 1
ATOM 791 N N . PRO A 1 107 ? -20.481 -9.581 -8.494 1.00 72.12 107 PRO A N 1
ATOM 792 C CA . PRO A 1 107 ? -21.443 -8.529 -8.215 1.00 72.12 107 PRO A CA 1
ATOM 793 C C . PRO A 1 107 ? -21.587 -7.641 -9.455 1.00 72.12 107 PRO A C 1
ATOM 795 O O . PRO A 1 107 ? -20.627 -7.444 -10.204 1.00 72.12 107 PRO A O 1
ATOM 798 N N . ALA A 1 108 ? -22.791 -7.112 -9.682 1.00 79.25 108 ALA A N 1
ATOM 799 C CA . ALA A 1 108 ? -22.999 -6.136 -10.742 1.00 79.25 108 ALA A CA 1
ATOM 800 C C . ALA A 1 108 ? -22.021 -4.970 -10.544 1.00 79.25 108 ALA A C 1
ATOM 802 O O . ALA A 1 108 ? -21.886 -4.461 -9.427 1.00 79.25 108 ALA A O 1
ATOM 803 N N . ALA A 1 109 ? -21.331 -4.575 -11.616 1.00 78.12 109 ALA A N 1
ATOM 804 C CA . ALA A 1 109 ? -20.452 -3.418 -11.571 1.00 78.12 109 ALA A CA 1
ATOM 805 C C . ALA A 1 109 ? -21.267 -2.202 -11.116 1.00 78.12 109 ALA A C 1
ATOM 807 O O . ALA A 1 109 ? -22.345 -1.929 -11.650 1.00 78.12 109 ALA A O 1
ATOM 808 N N . ASP A 1 110 ? -20.769 -1.497 -10.104 1.00 83.00 110 ASP A N 1
ATOM 809 C CA . ASP A 1 110 ? -21.412 -0.286 -9.617 1.00 83.00 110 ASP A CA 1
ATOM 810 C C . ASP A 1 110 ? -21.421 0.748 -10.746 1.00 83.00 110 ASP A C 1
ATOM 812 O O . ASP A 1 110 ? -20.363 1.169 -11.214 1.00 83.00 110 ASP A O 1
ATOM 816 N N . ALA A 1 111 ? -22.612 1.150 -11.197 1.00 86.25 111 ALA A N 1
ATOM 817 C CA . ALA A 1 111 ? -22.775 2.075 -12.317 1.00 86.25 111 ALA A CA 1
ATOM 818 C C . ALA A 1 111 ? -22.047 3.413 -12.091 1.00 86.25 111 ALA A C 1
ATOM 820 O O . ALA A 1 111 ? -21.663 4.071 -13.055 1.00 86.25 111 ALA A O 1
ATOM 821 N N . ARG A 1 112 ? -21.792 3.789 -10.827 1.00 88.12 112 ARG A N 1
ATOM 822 C CA . ARG A 1 112 ? -21.011 4.982 -10.464 1.00 88.12 112 ARG A CA 1
ATOM 823 C C . ARG A 1 112 ? -19.562 4.913 -10.938 1.00 88.12 112 ARG A C 1
ATOM 825 O O . ARG A 1 112 ? -18.946 5.951 -11.135 1.00 88.12 112 ARG A O 1
ATOM 832 N N . LEU A 1 113 ? -19.011 3.719 -11.159 1.00 86.75 113 LEU A N 1
ATOM 833 C CA . LEU A 1 113 ? -17.653 3.557 -11.687 1.00 86.75 113 LEU A CA 1
ATOM 834 C C . LEU A 1 113 ? -17.525 3.997 -13.152 1.00 86.75 113 LEU A C 1
ATOM 836 O O . LEU A 1 113 ? -16.407 4.183 -13.618 1.00 86.75 113 LEU A O 1
ATOM 840 N N . ALA A 1 114 ? -18.641 4.178 -13.866 1.00 89.25 114 ALA A N 1
ATOM 841 C CA . ALA A 1 114 ? -18.659 4.768 -15.204 1.00 89.25 114 ALA A CA 1
ATOM 842 C C . ALA A 1 114 ? -18.838 6.301 -15.187 1.00 89.25 114 ALA A C 1
ATOM 844 O O . ALA A 1 114 ? -18.746 6.935 -16.236 1.00 89.25 114 ALA A O 1
ATOM 845 N N . ASP A 1 115 ? -19.111 6.900 -14.024 1.00 94.75 115 ASP A N 1
ATOM 846 C CA . ASP A 1 115 ? -19.307 8.342 -13.875 1.00 94.75 115 ASP A CA 1
ATOM 847 C C . ASP A 1 115 ? -17.977 9.043 -13.553 1.00 94.75 115 ASP A C 1
ATOM 849 O O . ASP A 1 115 ? -17.437 8.936 -12.450 1.00 94.75 115 ASP A O 1
ATOM 853 N N . GLU A 1 116 ? -17.455 9.814 -14.511 1.00 94.50 116 GLU A N 1
ATOM 854 C CA . GLU A 1 116 ? -16.211 10.571 -14.331 1.00 94.50 116 GLU A CA 1
ATOM 855 C C . GLU A 1 116 ? -16.293 11.634 -13.230 1.00 94.50 116 GLU A C 1
ATOM 857 O O . GLU A 1 116 ? -15.282 11.916 -12.582 1.00 94.50 116 GLU A O 1
ATOM 862 N N . ALA A 1 117 ? -17.469 12.211 -12.963 1.00 95.31 117 ALA A N 1
ATOM 863 C CA . ALA A 1 117 ? -17.614 13.171 -11.871 1.00 95.31 117 ALA A CA 1
ATOM 864 C C . ALA A 1 117 ? -17.421 12.474 -10.518 1.00 95.31 117 ALA A C 1
ATOM 866 O O . ALA A 1 117 ? -16.685 12.969 -9.657 1.00 95.31 117 ALA A O 1
ATOM 867 N N . PHE A 1 118 ? -18.010 11.286 -10.361 1.00 95.00 118 PHE A N 1
ATOM 868 C CA . PHE A 1 118 ? -17.790 10.436 -9.198 1.00 95.00 118 PHE A CA 1
ATOM 869 C C . PHE A 1 118 ? -16.322 10.009 -9.079 1.00 95.00 118 PHE A C 1
ATOM 871 O O . PHE A 1 118 ? -15.727 10.185 -8.016 1.00 95.00 118 PHE A O 1
ATOM 878 N N . LEU A 1 119 ? -15.696 9.528 -10.160 1.00 94.38 119 LEU A N 1
ATOM 879 C CA . LEU A 1 119 ? -14.279 9.142 -10.142 1.00 94.38 119 LEU A CA 1
ATOM 880 C C . LEU A 1 119 ? -13.360 10.319 -9.790 1.00 94.38 119 LEU A C 1
ATOM 882 O O . LEU A 1 119 ? -12.410 10.155 -9.025 1.00 94.38 119 LEU A O 1
ATOM 886 N N . SER A 1 120 ? -13.642 11.517 -10.303 1.00 95.62 120 SER A N 1
ATOM 887 C CA . SER A 1 120 ? -12.908 12.733 -9.944 1.00 95.62 120 SER A CA 1
ATOM 888 C C . SER A 1 120 ? -13.059 13.068 -8.457 1.00 95.62 120 SER A C 1
ATOM 890 O O . SER A 1 120 ? -12.068 13.385 -7.797 1.00 95.62 120 SER A O 1
ATOM 892 N N . ALA A 1 121 ? -14.270 12.954 -7.904 1.00 95.12 121 ALA A N 1
ATOM 893 C CA . ALA A 1 121 ? -14.512 13.161 -6.477 1.00 95.12 121 ALA A CA 1
ATOM 894 C C . ALA A 1 121 ? -13.777 12.121 -5.614 1.00 95.12 121 ALA A C 1
ATOM 896 O O . ALA A 1 121 ? -13.152 12.486 -4.620 1.00 95.12 121 ALA A O 1
ATOM 897 N N . VAL A 1 122 ? -13.777 10.847 -6.024 1.00 93.94 122 VAL A N 1
ATOM 898 C CA . VAL A 1 122 ? -13.036 9.770 -5.348 1.00 93.94 122 VAL A CA 1
ATOM 899 C C . VAL A 1 122 ? -11.531 10.038 -5.370 1.00 93.94 122 VAL A C 1
ATOM 901 O O . VAL A 1 122 ? -10.884 9.932 -4.332 1.00 93.94 122 VAL A O 1
ATOM 904 N N . ARG A 1 123 ? -10.959 10.441 -6.513 1.00 92.56 123 ARG A N 1
ATOM 905 C CA . ARG A 1 123 ? -9.532 10.809 -6.605 1.00 92.56 123 ARG A CA 1
ATOM 906 C C . ARG A 1 123 ? -9.193 11.969 -5.664 1.00 92.56 123 ARG A C 1
ATOM 908 O O . ARG A 1 123 ? -8.183 11.904 -4.966 1.00 92.56 123 ARG A O 1
ATOM 915 N N . GLY A 1 124 ? -10.051 12.990 -5.601 1.00 93.88 124 GLY A N 1
ATOM 916 C CA . GLY A 1 124 ? -9.905 14.103 -4.658 1.00 93.88 124 GLY A CA 1
ATOM 917 C C . GLY A 1 124 ? -9.961 13.646 -3.199 1.00 93.88 124 GLY A C 1
ATOM 918 O O . GLY A 1 124 ? -9.098 14.014 -2.404 1.00 93.88 124 GLY A O 1
ATOM 919 N N . TYR A 1 125 ? -10.921 12.785 -2.862 1.00 94.88 125 TYR A N 1
ATOM 920 C CA . TYR A 1 125 ? -11.066 12.209 -1.526 1.00 94.88 125 TYR A CA 1
ATOM 921 C C . TYR A 1 125 ? -9.835 11.404 -1.102 1.00 94.88 125 TYR A C 1
ATOM 923 O O . TYR A 1 125 ? -9.300 11.624 -0.018 1.00 94.88 125 TYR A O 1
ATOM 931 N N . LEU A 1 126 ? -9.345 10.515 -1.972 1.00 92.00 126 LEU A N 1
ATOM 932 C CA . LEU A 1 126 ? -8.141 9.721 -1.719 1.00 92.00 126 LEU A CA 1
ATOM 933 C C . LEU A 1 126 ? -6.909 10.613 -1.543 1.00 92.00 126 LEU A C 1
ATOM 935 O O . LEU A 1 126 ? -6.106 10.370 -0.645 1.00 92.00 126 LEU A O 1
ATOM 939 N N . GLY A 1 127 ? -6.784 11.672 -2.349 1.00 91.44 127 GLY A N 1
ATOM 940 C CA . GLY A 1 127 ? -5.719 12.663 -2.200 1.00 91.44 127 GLY A CA 1
ATOM 941 C C . GLY A 1 127 ? -5.758 13.364 -0.839 1.00 91.44 127 GLY A C 1
ATOM 942 O O . GLY A 1 127 ? -4.726 13.474 -0.176 1.00 91.44 127 GLY A O 1
ATOM 943 N N . LEU A 1 128 ? -6.945 13.778 -0.384 1.00 91.94 128 LEU A N 1
ATOM 944 C CA . LEU A 1 128 ? -7.129 14.384 0.938 1.00 91.94 128 LEU A CA 1
ATOM 945 C C . LEU A 1 128 ? -6.780 13.400 2.058 1.00 91.94 128 LEU A C 1
ATOM 947 O O . LEU A 1 128 ? -5.955 13.723 2.912 1.00 91.94 128 LEU A O 1
ATOM 951 N N . ALA A 1 129 ? -7.349 12.195 2.017 1.00 92.25 129 ALA A N 1
ATOM 952 C CA . ALA A 1 129 ? -7.127 11.159 3.020 1.00 92.25 129 ALA A CA 1
ATOM 953 C C . ALA A 1 129 ? -5.648 10.766 3.139 1.00 92.25 129 ALA A C 1
ATOM 955 O O . ALA A 1 129 ? -5.131 10.627 4.244 1.00 92.25 129 ALA A O 1
ATOM 956 N N . ALA A 1 130 ? -4.949 10.622 2.010 1.00 87.81 130 ALA A N 1
ATOM 957 C CA . ALA A 1 130 ? -3.564 10.167 1.995 1.00 87.81 130 ALA A CA 1
ATOM 958 C C . ALA A 1 130 ? -2.544 11.263 2.347 1.00 87.81 130 ALA A C 1
ATOM 960 O O . ALA A 1 130 ? -1.461 10.939 2.832 1.00 87.81 130 ALA A O 1
ATOM 961 N N . ARG A 1 131 ? -2.836 12.542 2.059 1.00 86.56 131 ARG A N 1
ATOM 962 C CA . ARG A 1 131 ? -1.816 13.612 2.091 1.00 86.56 131 ARG A CA 1
ATOM 963 C C . ARG A 1 131 ? -2.150 14.815 2.961 1.00 86.56 131 ARG A C 1
ATOM 965 O O . ARG A 1 131 ? -1.226 15.511 3.369 1.00 86.56 131 ARG A O 1
ATOM 972 N N . ALA A 1 132 ? -3.425 15.083 3.229 1.00 86.00 132 ALA A N 1
ATOM 973 C CA . ALA A 1 132 ? -3.842 16.298 3.928 1.00 86.00 132 ALA A CA 1
ATOM 974 C C . ALA A 1 132 ? -4.230 16.061 5.395 1.00 86.00 132 ALA A C 1
ATOM 976 O O . ALA A 1 132 ? -4.185 16.999 6.191 1.00 86.00 132 ALA A O 1
ATOM 977 N N . VAL A 1 133 ? -4.609 14.835 5.769 1.00 90.62 133 VAL A N 1
ATOM 978 C CA . VAL A 1 133 ? -5.053 14.540 7.137 1.00 90.62 133 VAL A CA 1
ATOM 979 C C . VAL A 1 133 ? -3.871 14.578 8.108 1.00 90.62 133 VAL A C 1
ATOM 981 O O . VAL A 1 133 ? -2.915 13.813 7.986 1.00 90.62 133 VAL A O 1
ATOM 984 N N . GLN A 1 134 ? -3.972 15.434 9.124 1.00 88.06 134 GLN A N 1
ATOM 985 C CA . GLN A 1 134 ? -3.079 15.435 10.279 1.00 88.06 134 GLN A CA 1
ATOM 986 C C . GLN A 1 134 ? -3.759 14.687 11.425 1.00 88.06 134 GLN A C 1
ATOM 988 O O . GLN A 1 134 ? -4.637 15.226 12.091 1.00 88.06 134 GLN A O 1
ATOM 993 N N . LEU A 1 135 ? -3.371 13.427 11.623 1.00 89.50 135 LEU A N 1
ATOM 994 C CA . LEU A 1 135 ? -3.915 12.586 12.688 1.00 89.50 135 LEU A CA 1
ATOM 995 C C . LEU A 1 135 ? -3.179 12.812 14.006 1.00 89.50 135 LEU A C 1
ATOM 997 O O . LEU A 1 135 ? -1.971 12.572 14.089 1.00 89.50 135 LEU A O 1
ATOM 1001 N N . ALA A 1 136 ? -3.923 13.156 15.051 1.00 90.38 136 ALA A N 1
ATOM 1002 C CA . ALA A 1 136 ? -3.444 13.086 16.423 1.00 90.38 136 ALA A CA 1
ATOM 1003 C C . ALA A 1 136 ? -3.706 11.695 17.032 1.00 90.38 136 ALA A C 1
ATOM 1005 O O . ALA A 1 136 ? -4.685 11.010 16.721 1.00 90.38 136 ALA A O 1
ATOM 1006 N N . VAL A 1 137 ? -2.787 11.258 17.895 1.00 89.38 137 VAL A N 1
ATOM 1007 C CA . VAL A 1 137 ? -2.912 10.022 18.676 1.00 89.38 137 VAL A CA 1
ATOM 1008 C C . VAL A 1 137 ? -3.137 10.430 20.132 1.00 89.38 137 VAL A C 1
ATOM 1010 O O . VAL A 1 137 ? -2.212 10.970 20.739 1.00 89.38 137 VAL A O 1
ATOM 1013 N N . PRO A 1 138 ? -4.336 10.203 20.696 1.00 90.81 138 PRO A N 1
ATOM 1014 C CA . PRO A 1 138 ? -4.623 10.561 22.082 1.00 90.81 138 PRO A CA 1
ATOM 1015 C C . PRO A 1 138 ? -3.725 9.803 23.070 1.00 90.81 138 PRO A C 1
ATOM 1017 O O . PRO A 1 138 ? -3.504 8.601 22.911 1.00 90.81 138 PRO A O 1
ATOM 1020 N N . GLU A 1 139 ? -3.262 10.468 24.131 1.00 82.50 139 GLU A N 1
ATOM 1021 C CA . GLU A 1 139 ? -2.333 9.877 25.114 1.00 82.50 139 GLU A CA 1
ATOM 1022 C C . GLU A 1 139 ? -2.912 8.631 25.814 1.00 82.50 139 GLU A C 1
ATOM 1024 O O . GLU A 1 139 ? -2.198 7.656 26.041 1.00 82.50 139 GLU A O 1
ATOM 1029 N N . GLY A 1 140 ? -4.225 8.608 26.076 1.00 85.62 140 GLY A N 1
ATOM 1030 C CA . GLY A 1 140 ? -4.907 7.459 26.690 1.00 85.62 140 GLY A CA 1
ATOM 1031 C C . GLY A 1 140 ? -5.137 6.270 25.749 1.00 85.62 140 GLY A C 1
ATOM 1032 O O . GLY A 1 140 ? -5.427 5.165 26.211 1.00 85.62 140 GLY A O 1
ATOM 1033 N N . LEU A 1 141 ? -4.995 6.463 24.433 1.00 89.69 141 LEU A N 1
ATOM 1034 C CA . LEU A 1 141 ? -5.227 5.395 23.464 1.00 89.69 141 LEU A CA 1
ATOM 1035 C C . LEU A 1 141 ? -4.126 4.332 23.547 1.00 89.69 141 LEU A C 1
ATOM 1037 O O . LEU A 1 141 ? -4.424 3.145 23.481 1.00 89.69 141 LEU A O 1
ATOM 1041 N N . ALA A 1 142 ? -2.867 4.734 23.738 1.00 87.94 142 ALA A N 1
ATOM 1042 C CA . ALA A 1 142 ? -1.740 3.803 23.780 1.00 87.94 142 ALA A CA 1
ATOM 1043 C C . ALA A 1 142 ? -1.901 2.737 24.880 1.00 87.94 142 ALA A C 1
ATOM 1045 O O . ALA A 1 142 ? -1.723 1.548 24.612 1.00 87.94 142 ALA A O 1
ATOM 1046 N N . SER A 1 143 ? -2.306 3.148 26.087 1.00 89.69 143 SER A N 1
ATOM 1047 C CA . SER A 1 143 ? -2.552 2.234 27.210 1.00 89.69 143 SER A CA 1
ATOM 1048 C C . SER A 1 143 ? -3.696 1.264 26.916 1.00 89.69 143 SER A C 1
ATOM 1050 O O . SER A 1 143 ? -3.525 0.057 27.076 1.00 89.69 143 SER A O 1
ATOM 1052 N N . ALA A 1 144 ? -4.822 1.763 26.396 1.00 90.75 144 ALA A N 1
ATOM 1053 C CA . ALA A 1 144 ? -5.966 0.923 26.040 1.00 90.75 144 ALA A CA 1
ATOM 1054 C C . ALA A 1 144 ? -5.617 -0.116 24.956 1.00 90.75 144 ALA A C 1
ATOM 1056 O O . ALA A 1 144 ? -6.026 -1.274 25.039 1.00 90.75 144 ALA A O 1
ATOM 1057 N N . LEU A 1 145 ? -4.824 0.273 23.950 1.00 92.00 145 LEU A N 1
ATOM 1058 C CA . LEU A 1 145 ? -4.363 -0.631 22.892 1.00 92.00 145 LEU A CA 1
ATOM 1059 C C . LEU A 1 145 ? -3.390 -1.693 23.417 1.00 92.00 145 LEU A C 1
ATOM 1061 O O . LEU A 1 145 ? -3.437 -2.843 22.978 1.00 92.00 145 LEU A O 1
ATOM 1065 N N . GLN A 1 146 ? -2.524 -1.331 24.365 1.00 89.94 146 GLN A N 1
ATOM 1066 C CA . GLN A 1 146 ? -1.589 -2.266 24.984 1.00 89.94 146 GLN A CA 1
ATOM 1067 C C . GLN A 1 146 ? -2.311 -3.305 25.852 1.00 89.94 146 GLN A C 1
ATOM 1069 O O . GLN A 1 146 ? -2.014 -4.497 25.752 1.00 89.94 146 GLN A O 1
ATOM 1074 N N . GLU A 1 147 ? -3.272 -2.880 26.674 1.00 92.12 147 GLU A N 1
ATOM 1075 C CA . GLU A 1 147 ? -4.107 -3.788 27.471 1.00 92.12 147 GLU A CA 1
ATOM 1076 C C . GLU A 1 147 ? -4.877 -4.764 26.575 1.00 92.12 147 GLU A C 1
ATOM 1078 O O . GLU A 1 147 ? -4.869 -5.980 26.799 1.00 92.12 147 GLU A O 1
ATOM 1083 N N . ASP A 1 148 ? -5.475 -4.251 25.500 1.00 91.88 148 ASP A N 1
ATOM 1084 C CA . ASP A 1 148 ? -6.182 -5.070 24.526 1.00 91.88 148 ASP A CA 1
ATOM 1085 C C . ASP A 1 148 ? -5.243 -6.066 23.808 1.00 91.88 148 ASP A C 1
ATOM 1087 O O . ASP A 1 148 ? -5.604 -7.238 23.648 1.00 91.88 148 ASP A O 1
ATOM 1091 N N . PHE A 1 149 ? -4.018 -5.668 23.448 1.00 91.31 149 PHE A N 1
ATOM 1092 C CA . PHE A 1 149 ? -3.019 -6.572 22.865 1.00 91.31 149 PHE A CA 1
ATOM 1093 C C . PHE A 1 149 ? -2.652 -7.723 23.809 1.00 91.31 149 PHE A C 1
ATOM 1095 O O . PHE A 1 149 ? -2.645 -8.885 23.391 1.00 91.31 149 PHE A O 1
ATOM 1102 N N . VAL A 1 150 ? -2.416 -7.430 25.091 1.00 91.12 150 VAL A N 1
ATOM 1103 C CA . VAL A 1 150 ? -2.136 -8.457 26.109 1.00 91.12 150 VAL A CA 1
ATOM 1104 C C . VAL A 1 150 ? -3.326 -9.406 26.252 1.00 91.12 150 VAL A C 1
ATOM 1106 O O . VAL A 1 150 ? -3.146 -10.626 26.234 1.00 91.12 150 VAL A O 1
ATOM 1109 N N . SER A 1 151 ? -4.548 -8.868 26.312 1.00 90.00 151 SER A N 1
ATOM 1110 C CA . SER A 1 151 ? -5.765 -9.684 26.392 1.00 90.00 151 SER A CA 1
ATOM 1111 C C . SER A 1 151 ? -5.957 -10.576 25.157 1.00 90.00 151 SER A C 1
ATOM 1113 O O . SER A 1 151 ? -6.412 -11.715 25.268 1.00 90.00 151 SER A O 1
ATOM 1115 N N . SER A 1 152 ? -5.544 -10.096 23.982 1.00 87.00 152 SER A N 1
ATOM 1116 C CA . SER A 1 152 ? -5.620 -10.841 22.725 1.00 87.00 152 SER A CA 1
ATOM 1117 C C . SER A 1 152 ? -4.623 -11.989 22.693 1.00 87.00 152 SER A C 1
ATOM 1119 O O . SER A 1 152 ? -5.005 -13.095 22.328 1.00 87.00 152 SER A O 1
ATOM 1121 N N . ARG A 1 153 ? -3.384 -11.771 23.155 1.00 88.44 153 ARG A N 1
ATOM 1122 C CA . ARG A 1 153 ? -2.386 -12.848 23.289 1.00 88.44 153 ARG A CA 1
ATOM 1123 C C . ARG A 1 153 ? -2.790 -13.908 24.309 1.00 88.44 153 ARG A C 1
ATOM 1125 O O . ARG A 1 153 ? -2.453 -15.074 24.132 1.00 88.44 153 ARG A O 1
ATOM 1132 N N . ALA A 1 154 ? -3.513 -13.520 25.361 1.00 88.00 154 ALA A N 1
ATOM 1133 C CA . ALA A 1 154 ? -4.036 -14.468 26.343 1.00 88.00 154 ALA A CA 1
ATOM 1134 C C . ALA A 1 154 ? -5.108 -15.399 25.747 1.00 88.00 154 ALA A C 1
ATOM 1136 O O . ALA A 1 154 ? -5.210 -16.553 26.155 1.00 88.00 154 ALA A O 1
ATOM 1137 N N . ARG A 1 155 ? -5.897 -14.911 24.780 1.00 87.06 155 ARG A N 1
ATOM 1138 C CA . ARG A 1 155 ? -6.913 -15.705 24.067 1.00 87.06 155 ARG A CA 1
ATOM 1139 C C . ARG A 1 155 ? -6.313 -16.513 22.919 1.00 87.06 155 ARG A C 1
ATOM 1141 O O . ARG A 1 155 ? -6.669 -17.671 22.732 1.00 87.06 155 ARG A O 1
ATOM 1148 N N . GLU A 1 156 ? -5.407 -15.900 22.168 1.00 84.38 156 GLU A N 1
ATOM 1149 C CA . GLU A 1 156 ? -4.761 -16.469 20.989 1.00 84.38 156 GLU A CA 1
ATOM 1150 C C . GLU A 1 156 ? -3.237 -16.286 21.091 1.00 84.38 156 GLU A C 1
ATOM 1152 O O . GLU A 1 156 ? -2.715 -15.218 20.754 1.00 84.38 156 GLU A O 1
ATOM 1157 N N . PRO A 1 157 ? -2.492 -17.326 21.514 1.00 81.44 157 PRO A N 1
ATOM 1158 C CA . PRO A 1 157 ? -1.037 -17.246 21.686 1.00 81.44 157 PRO A CA 1
ATOM 1159 C C . PRO A 1 157 ? -0.261 -16.928 20.397 1.00 81.44 157 PRO A C 1
ATOM 1161 O O . PRO A 1 157 ? 0.880 -16.476 20.465 1.00 81.44 157 PRO A O 1
ATOM 1164 N N . ASP A 1 158 ? -0.892 -17.157 19.242 1.00 84.25 158 ASP A N 1
ATOM 1165 C CA . ASP A 1 158 ? -0.363 -16.963 17.885 1.00 84.25 158 ASP A CA 1
ATOM 1166 C C . ASP A 1 158 ? -0.286 -15.480 17.460 1.00 84.25 158 ASP A C 1
ATOM 1168 O O . ASP A 1 158 ? 0.311 -15.138 16.444 1.00 84.25 158 ASP A O 1
ATOM 1172 N N . VAL A 1 159 ? -0.882 -14.560 18.229 1.00 86.31 159 VAL A N 1
ATOM 1173 C CA . VAL A 1 159 ? -0.783 -13.121 17.945 1.00 86.31 159 VAL A CA 1
ATOM 1174 C C . VAL A 1 159 ? 0.639 -12.622 18.236 1.00 86.31 159 VAL A C 1
ATOM 1176 O O . VAL A 1 159 ? 1.101 -12.631 19.383 1.00 86.31 159 VAL A O 1
ATOM 1179 N N . SER A 1 160 ? 1.320 -12.147 17.190 1.00 89.00 160 SER A N 1
ATOM 1180 C CA . SER A 1 160 ? 2.704 -11.658 17.244 1.00 89.00 160 SER A CA 1
ATOM 1181 C C . SER A 1 160 ? 2.802 -10.141 17.471 1.00 89.00 160 SER A C 1
ATOM 1183 O O . SER A 1 160 ? 1.822 -9.402 17.359 1.00 89.00 160 SER A O 1
ATOM 1185 N N . ALA A 1 161 ? 4.007 -9.650 17.780 1.00 89.44 161 ALA A N 1
ATOM 1186 C CA . ALA A 1 161 ? 4.275 -8.210 17.863 1.00 89.44 161 ALA A CA 1
ATOM 1187 C C . ALA A 1 161 ? 4.153 -7.514 16.492 1.00 89.44 161 ALA A C 1
ATOM 1189 O O . ALA A 1 161 ? 3.685 -6.377 16.417 1.00 89.44 161 ALA A O 1
ATOM 1190 N N . ASP A 1 162 ? 4.500 -8.214 15.410 1.00 89.50 162 ASP A N 1
ATOM 1191 C CA . ASP A 1 162 ? 4.357 -7.706 14.042 1.00 89.50 162 ASP A CA 1
ATOM 1192 C C . ASP A 1 162 ? 2.884 -7.501 13.675 1.00 89.50 162 ASP A C 1
ATOM 1194 O O . ASP A 1 162 ? 2.526 -6.536 12.998 1.00 89.50 162 ASP A O 1
ATOM 1198 N N . ASP A 1 163 ? 2.003 -8.367 14.179 1.00 89.56 163 ASP A N 1
ATOM 1199 C CA . ASP A 1 163 ? 0.563 -8.198 14.015 1.00 89.56 163 ASP A CA 1
ATOM 1200 C C . ASP A 1 163 ? 0.047 -6.942 14.700 1.00 89.56 163 ASP A C 1
ATOM 1202 O O . ASP A 1 163 ? -0.746 -6.207 14.114 1.00 89.56 163 ASP A O 1
ATOM 1206 N N . PHE A 1 164 ? 0.529 -6.670 15.910 1.00 91.75 164 PHE A N 1
ATOM 1207 C CA . PHE A 1 164 ? 0.174 -5.456 16.628 1.00 91.75 164 PHE A CA 1
ATOM 1208 C C . PHE A 1 164 ? 0.658 -4.208 15.888 1.00 91.75 164 PHE A C 1
ATOM 1210 O O . PHE A 1 164 ? -0.132 -3.296 15.649 1.00 91.75 164 PHE A O 1
ATOM 1217 N N . SER A 1 165 ? 1.914 -4.197 15.432 1.00 92.00 165 SER A N 1
ATOM 1218 C CA . SER A 1 165 ? 2.467 -3.108 14.613 1.00 92.00 165 SER A CA 1
ATOM 1219 C C . SER A 1 165 ? 1.638 -2.858 13.345 1.00 92.00 165 SER A C 1
ATOM 1221 O O . SER A 1 165 ? 1.306 -1.713 13.008 1.00 92.00 165 SER A O 1
ATOM 1223 N N . ARG A 1 166 ? 1.210 -3.937 12.675 1.00 92.19 166 ARG A N 1
ATOM 1224 C CA . ARG A 1 166 ? 0.315 -3.862 11.516 1.00 92.19 166 ARG A CA 1
ATOM 1225 C C . ARG A 1 166 ? -1.047 -3.281 11.892 1.00 92.19 166 ARG A C 1
ATOM 1227 O O . ARG A 1 166 ? -1.522 -2.394 11.189 1.00 92.19 166 ARG A O 1
ATOM 1234 N N . TRP A 1 167 ? -1.664 -3.717 12.991 1.00 94.12 167 TRP A N 1
ATOM 1235 C CA . TRP A 1 167 ? -2.951 -3.173 13.442 1.00 94.12 167 TRP A CA 1
ATOM 1236 C C . TRP A 1 167 ? -2.872 -1.684 13.762 1.00 94.12 167 TRP A C 1
ATOM 1238 O O . TRP A 1 167 ? -3.754 -0.941 13.346 1.00 94.12 167 TRP A O 1
ATOM 1248 N N . LEU A 1 168 ? -1.810 -1.228 14.431 1.00 93.31 168 LEU A N 1
ATOM 1249 C CA . LEU A 1 168 ? -1.596 0.194 14.713 1.00 93.31 168 LEU A CA 1
ATOM 1250 C C . LEU A 1 168 ? -1.469 1.010 13.423 1.00 93.31 168 LEU A C 1
ATOM 1252 O O . LEU A 1 168 ? -2.110 2.051 13.270 1.00 93.31 168 LEU A O 1
ATOM 1256 N N . THR A 1 169 ? -0.671 0.517 12.475 1.00 92.75 169 THR A N 1
ATOM 1257 C CA . THR A 1 169 ? -0.475 1.173 11.177 1.00 92.75 169 THR A CA 1
ATOM 1258 C C . THR A 1 169 ? -1.786 1.242 10.397 1.00 92.75 169 THR A C 1
ATOM 1260 O O . THR A 1 169 ? -2.197 2.317 9.965 1.00 92.75 169 THR A O 1
ATOM 1263 N N . CYS A 1 170 ? -2.500 0.122 10.281 1.00 94.06 170 CYS A N 1
ATOM 1264 C CA . CYS A 1 170 ? -3.787 0.066 9.598 1.00 94.06 170 CYS A CA 1
ATOM 1265 C C . CYS A 1 170 ? -4.866 0.897 10.308 1.00 94.06 170 CYS A C 1
ATOM 1267 O O . CYS A 1 170 ? -5.686 1.497 9.625 1.00 94.06 170 CYS A O 1
ATOM 1269 N N . ALA A 1 171 ? -4.868 0.990 11.641 1.00 94.88 171 ALA A N 1
ATOM 1270 C CA . ALA A 1 171 ? -5.824 1.816 12.384 1.00 94.88 171 ALA A CA 1
ATOM 1271 C C . ALA A 1 171 ? -5.637 3.305 12.074 1.00 94.88 171 ALA A C 1
ATOM 1273 O O . ALA A 1 171 ? -6.616 4.018 11.859 1.00 94.88 171 ALA A O 1
ATOM 1274 N N . ARG A 1 172 ? -4.381 3.761 11.971 1.00 93.75 172 ARG A N 1
ATOM 1275 C CA . ARG A 1 172 ? -4.057 5.119 11.510 1.00 93.75 172 ARG A CA 1
ATOM 1276 C C . ARG A 1 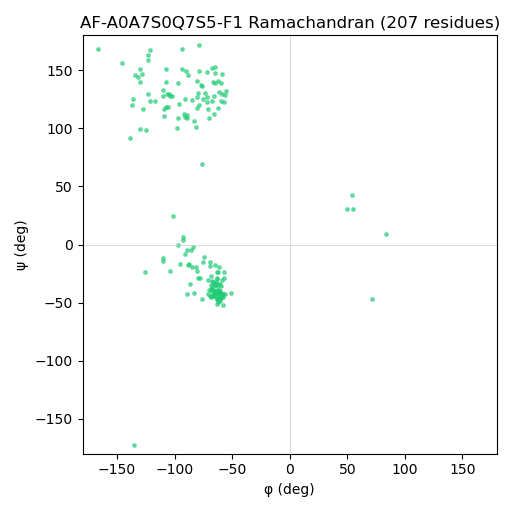172 ? -4.525 5.343 10.074 1.00 93.75 172 ARG A C 1
ATOM 1278 O O . ARG A 1 172 ? -5.172 6.347 9.804 1.00 93.75 172 ARG A O 1
ATOM 1285 N N . LEU A 1 173 ? -4.253 4.400 9.170 1.00 93.31 173 LEU A N 1
ATOM 1286 C CA . LEU A 1 173 ? -4.713 4.486 7.779 1.00 93.31 173 LEU A CA 1
ATOM 1287 C C . LEU A 1 173 ? -6.243 4.484 7.677 1.00 93.31 173 LEU A C 1
ATOM 1289 O O . LEU A 1 173 ? -6.798 5.208 6.859 1.00 93.31 173 LEU A O 1
ATOM 1293 N N . HIS A 1 174 ? -6.931 3.727 8.530 1.00 95.31 174 HIS A N 1
ATOM 1294 C CA . HIS A 1 174 ? -8.387 3.695 8.564 1.00 95.31 174 HIS A CA 1
ATOM 1295 C C . HIS A 1 174 ? -8.973 5.015 9.078 1.00 95.31 174 HIS A C 1
ATOM 1297 O O . HIS A 1 174 ? -9.878 5.565 8.453 1.00 95.31 174 HIS A O 1
ATOM 1303 N N . ALA A 1 175 ? -8.406 5.581 10.146 1.00 95.25 175 ALA A N 1
ATOM 1304 C CA . ALA A 1 175 ? -8.782 6.908 10.627 1.00 95.25 175 ALA A CA 1
ATOM 1305 C C . ALA A 1 175 ? -8.558 7.987 9.550 1.00 95.25 175 ALA A C 1
ATOM 1307 O O . ALA A 1 175 ? -9.449 8.797 9.292 1.00 95.25 175 ALA A O 1
ATOM 1308 N N . ALA A 1 176 ? -7.416 7.945 8.852 1.00 94.50 176 ALA A N 1
ATOM 1309 C CA . ALA A 1 176 ? -7.121 8.845 7.735 1.00 94.50 176 ALA A CA 1
ATOM 1310 C C . ALA A 1 176 ? -8.114 8.663 6.579 1.00 94.50 176 ALA A C 1
ATOM 1312 O O . ALA A 1 176 ? -8.603 9.644 6.024 1.00 94.50 176 ALA A O 1
ATOM 1313 N N . SER A 1 177 ? -8.466 7.412 6.259 1.00 94.50 177 SER A N 1
ATOM 1314 C CA . SER A 1 177 ? -9.454 7.093 5.227 1.00 94.50 177 SER A CA 1
ATOM 1315 C C . SER A 1 177 ? -10.842 7.626 5.547 1.00 94.50 177 SER A C 1
ATOM 1317 O O . SER A 1 177 ? -11.584 7.870 4.615 1.00 94.50 177 SER A O 1
ATOM 1319 N N . ASN A 1 178 ? -11.164 7.858 6.824 1.00 94.19 178 ASN A N 1
ATOM 1320 C CA . ASN A 1 178 ? -12.417 8.470 7.269 1.00 94.19 178 ASN A CA 1
ATOM 1321 C C . ASN A 1 178 ? -12.312 10.000 7.423 1.00 94.19 178 ASN A C 1
ATOM 1323 O O . ASN A 1 178 ? -13.263 10.628 7.884 1.00 94.19 178 ASN A O 1
ATOM 1327 N N . LEU A 1 179 ? -11.167 10.602 7.069 1.00 94.00 179 LEU A N 1
ATOM 1328 C CA . LEU A 1 179 ? -10.844 12.017 7.297 1.00 94.00 179 LEU A CA 1
ATOM 1329 C C . LEU A 1 179 ? -10.975 12.444 8.772 1.00 94.00 179 LEU A C 1
ATOM 1331 O O . LEU A 1 179 ? -11.308 13.592 9.069 1.00 94.00 179 LEU A O 1
ATOM 1335 N N . ALA A 1 180 ? -10.728 11.520 9.704 1.00 93.81 180 ALA A N 1
ATOM 1336 C CA . ALA A 1 180 ? -10.791 11.804 11.132 1.00 93.81 180 ALA A CA 1
ATOM 1337 C C . ALA A 1 180 ? -9.605 12.674 11.580 1.00 93.81 180 ALA A C 1
ATOM 1339 O O . ALA A 1 180 ? -8.501 12.560 11.051 1.00 93.81 180 ALA A O 1
ATOM 1340 N N . ALA A 1 181 ? -9.820 13.512 12.596 1.00 92.38 181 ALA A N 1
ATOM 1341 C CA . ALA A 1 181 ? -8.750 14.299 13.218 1.00 92.38 181 ALA A CA 1
ATOM 1342 C C . ALA A 1 181 ? -7.896 13.464 14.189 1.00 92.38 181 ALA A C 1
ATOM 1344 O O . ALA A 1 181 ? -6.711 13.731 14.380 1.00 92.38 181 ALA A O 1
ATOM 1345 N N . GLU A 1 182 ? -8.491 12.434 14.794 1.00 93.94 182 GLU A N 1
ATOM 1346 C CA . GLU A 1 182 ? -7.862 11.618 15.828 1.00 93.94 182 GLU A CA 1
ATOM 1347 C C . GLU A 1 182 ? -8.081 10.130 15.571 1.00 93.94 182 GLU A C 1
ATOM 1349 O O . GLU A 1 182 ? -9.129 9.697 15.078 1.00 93.94 182 GLU A O 1
ATOM 1354 N N . VAL A 1 183 ? -7.084 9.328 15.938 1.00 94.56 183 VAL A N 1
ATOM 1355 C CA . VAL A 1 183 ? -7.228 7.871 15.970 1.00 94.56 183 VAL A CA 1
ATOM 1356 C C . VAL A 1 183 ? -8.038 7.495 17.205 1.00 94.56 183 VAL A C 1
ATOM 1358 O O . VAL A 1 183 ? -7.792 7.995 18.299 1.00 94.56 183 VAL A O 1
ATOM 1361 N N . THR A 1 184 ? -8.988 6.580 17.043 1.00 94.56 184 THR A N 1
ATOM 1362 C CA . THR A 1 184 ? -9.868 6.124 18.126 1.00 94.56 184 THR A CA 1
ATOM 1363 C C . THR A 1 184 ? -9.761 4.615 18.289 1.00 94.56 184 THR A C 1
ATOM 1365 O O . THR A 1 184 ? -9.303 3.903 17.389 1.00 94.56 184 THR A O 1
ATOM 1368 N N . PHE A 1 185 ? -10.216 4.105 19.434 1.00 94.00 185 PHE A N 1
ATOM 1369 C CA . PHE A 1 185 ? -10.264 2.663 19.671 1.00 94.00 185 PHE A CA 1
ATOM 1370 C C . PHE A 1 185 ? -11.208 1.945 18.691 1.00 94.00 185 PHE A C 1
ATOM 1372 O O . PHE A 1 185 ? -10.959 0.800 18.324 1.00 94.00 185 PHE A O 1
ATOM 1379 N N . GLU A 1 186 ? -12.252 2.621 18.202 1.00 94.81 186 GLU A N 1
ATOM 1380 C CA . GLU A 1 186 ? -13.166 2.074 17.191 1.00 94.81 186 GLU A CA 1
ATOM 1381 C C . GLU A 1 186 ? -12.450 1.786 15.870 1.00 94.81 186 GLU A C 1
ATOM 1383 O O . GLU A 1 186 ? -12.603 0.694 15.322 1.00 94.81 186 GLU A O 1
ATOM 1388 N N . HIS A 1 187 ? -11.599 2.709 15.403 1.00 95.12 187 HIS A N 1
ATOM 1389 C CA . HIS A 1 187 ? -10.794 2.498 14.197 1.00 95.12 187 HIS A CA 1
ATOM 1390 C C . HIS A 1 187 ? -9.892 1.265 14.331 1.00 95.12 187 HIS A C 1
ATOM 1392 O O . HIS A 1 187 ? -9.780 0.454 13.411 1.00 95.12 187 HIS A O 1
ATOM 1398 N N . TYR A 1 188 ? -9.270 1.102 15.498 1.00 95.00 188 TYR A N 1
ATOM 1399 C CA . TYR A 1 188 ? -8.440 -0.058 15.795 1.00 95.00 188 TYR A CA 1
ATOM 1400 C C . TYR A 1 188 ? -9.253 -1.360 15.880 1.00 95.00 188 TYR A C 1
ATOM 1402 O O . TYR A 1 188 ? -8.865 -2.368 15.288 1.00 95.00 188 TYR A O 1
ATOM 1410 N N . SER A 1 189 ? -10.408 -1.336 16.547 1.00 94.12 189 SER A N 1
ATOM 1411 C CA . SER A 1 189 ? -11.313 -2.485 16.652 1.00 94.12 189 SER A CA 1
ATOM 1412 C C . SER A 1 189 ? -11.803 -2.953 15.275 1.00 94.12 189 SER A C 1
ATOM 1414 O O . SER A 1 189 ? -11.756 -4.148 14.975 1.00 94.12 189 SER A O 1
ATOM 1416 N N . ALA A 1 190 ? -12.174 -2.019 14.392 1.00 95.88 190 ALA A N 1
ATOM 1417 C CA . ALA A 1 190 ? -12.566 -2.323 13.015 1.00 95.88 190 ALA A CA 1
ATOM 1418 C C . ALA A 1 190 ? -11.437 -3.024 12.240 1.00 95.88 190 ALA A C 1
ATOM 1420 O O . ALA A 1 190 ? -11.659 -4.051 11.596 1.00 95.88 190 ALA A O 1
ATOM 1421 N N . ILE A 1 191 ? -10.201 -2.531 12.359 1.00 95.62 191 ILE A N 1
ATOM 1422 C CA . ILE A 1 191 ? -9.030 -3.151 11.725 1.00 95.62 191 ILE A CA 1
ATOM 1423 C C . ILE A 1 191 ? -8.749 -4.549 12.266 1.00 95.62 191 ILE A C 1
ATOM 1425 O O . ILE A 1 191 ? -8.444 -5.452 11.484 1.00 95.62 191 ILE A O 1
ATOM 1429 N N . LYS A 1 192 ? -8.887 -4.769 13.575 1.00 92.62 192 LYS A N 1
ATOM 1430 C CA . LYS A 1 192 ? -8.755 -6.116 14.140 1.00 92.62 192 LYS A CA 1
ATOM 1431 C C . LYS A 1 192 ? -9.786 -7.076 13.567 1.00 92.62 192 LYS A C 1
ATOM 1433 O O . LYS A 1 192 ? -9.423 -8.191 13.206 1.00 92.62 192 LYS A O 1
ATOM 1438 N N . GLN A 1 193 ? -11.044 -6.655 13.438 1.00 93.44 193 GLN A N 1
ATOM 1439 C CA . GLN A 1 193 ? -12.087 -7.484 12.827 1.00 93.44 193 GLN A CA 1
ATOM 1440 C C . GLN A 1 193 ? -11.749 -7.835 11.370 1.00 93.44 193 GLN A C 1
ATOM 1442 O O . GLN A 1 193 ? -11.883 -8.991 10.964 1.00 93.44 193 GLN A O 1
ATOM 1447 N N . MET A 1 194 ? -11.237 -6.873 10.594 1.00 93.88 194 MET A N 1
ATOM 1448 C CA . MET A 1 194 ? -10.758 -7.136 9.232 1.00 93.88 194 MET A CA 1
ATOM 1449 C C . MET A 1 194 ? -9.573 -8.118 9.215 1.00 93.88 194 MET A C 1
ATOM 1451 O O . MET A 1 194 ? -9.531 -9.011 8.365 1.00 93.88 194 MET A O 1
ATOM 1455 N N . ASP A 1 195 ? -8.628 -8.001 10.156 1.00 92.31 195 ASP A N 1
ATOM 1456 C CA . ASP A 1 195 ? -7.476 -8.906 10.251 1.00 92.31 195 ASP A CA 1
ATOM 1457 C C . ASP A 1 195 ? -7.880 -10.324 10.673 1.00 92.31 195 ASP A C 1
ATOM 1459 O O . ASP A 1 195 ? -7.312 -11.279 10.148 1.00 92.31 195 ASP A O 1
ATOM 1463 N N . VAL A 1 196 ? -8.889 -10.487 11.538 1.00 90.75 196 VAL A N 1
ATOM 1464 C CA . VAL A 1 196 ? -9.477 -11.804 11.852 1.00 90.75 196 VAL A CA 1
ATOM 1465 C C . VAL A 1 196 ? -9.994 -12.459 10.571 1.00 90.75 196 VAL A C 1
ATOM 1467 O O . VAL A 1 196 ? -9.560 -13.559 10.228 1.00 90.75 196 VAL A O 1
ATOM 1470 N N . GLY A 1 197 ? -10.811 -11.747 9.785 1.00 91.19 197 GLY A N 1
ATOM 1471 C CA . GLY A 1 197 ? -11.308 -12.261 8.504 1.00 91.19 197 GLY A CA 1
ATOM 1472 C C . GLY A 1 197 ? -10.189 -12.575 7.500 1.00 91.19 197 GLY A C 1
ATOM 1473 O O . GLY A 1 197 ? -10.284 -13.537 6.735 1.00 91.19 197 GLY A O 1
ATOM 1474 N N . ARG A 1 198 ? -9.095 -11.804 7.508 1.00 91.12 198 ARG A N 1
ATOM 1475 C CA . ARG A 1 198 ? -7.898 -12.069 6.693 1.00 91.12 198 ARG A CA 1
ATOM 1476 C C . ARG A 1 198 ? -7.167 -13.338 7.143 1.00 91.12 198 ARG A C 1
ATOM 1478 O O . ARG A 1 198 ? -6.789 -14.145 6.297 1.00 91.12 198 ARG A O 1
ATOM 1485 N N . ARG A 1 199 ? -6.980 -13.539 8.450 1.00 89.12 199 ARG A N 1
ATOM 1486 C CA . ARG A 1 199 ? -6.338 -14.738 9.021 1.00 89.12 199 ARG A CA 1
ATOM 1487 C C . ARG A 1 199 ? -7.148 -15.996 8.759 1.00 89.12 199 ARG A C 1
ATOM 1489 O O . ARG A 1 199 ? -6.572 -17.011 8.391 1.00 89.12 199 ARG A O 1
ATOM 1496 N N . GLU A 1 200 ? -8.470 -15.929 8.883 1.00 89.81 200 GLU A N 1
ATOM 1497 C CA . GLU A 1 200 ? -9.352 -17.043 8.521 1.00 89.81 200 GLU A CA 1
ATOM 1498 C C . GLU A 1 200 ? -9.170 -17.452 7.058 1.00 89.81 200 GLU A C 1
ATOM 1500 O O . GLU A 1 200 ? -9.083 -18.638 6.750 1.00 89.81 200 GLU A O 1
ATOM 1505 N N . ARG A 1 201 ? -9.067 -16.474 6.148 1.00 89.06 201 ARG A N 1
ATOM 1506 C CA . ARG A 1 201 ? -8.784 -16.735 4.728 1.00 89.06 201 ARG A CA 1
ATOM 1507 C C . ARG A 1 201 ? -7.410 -17.364 4.522 1.00 89.06 201 ARG A C 1
ATOM 1509 O O . ARG A 1 201 ? -7.295 -18.277 3.718 1.00 89.06 201 ARG A O 1
ATOM 1516 N N . LEU A 1 202 ? -6.390 -16.907 5.247 1.00 87.00 202 LEU A N 1
ATOM 1517 C CA . LEU A 1 202 ? -5.049 -17.495 5.184 1.00 87.00 202 LEU A CA 1
ATOM 1518 C C . LEU A 1 202 ? -5.030 -18.941 5.678 1.00 87.00 202 LEU A C 1
ATOM 1520 O O . LEU A 1 202 ? -4.445 -19.789 5.014 1.00 87.00 202 LEU A O 1
ATOM 1524 N N . ARG A 1 203 ? -5.699 -19.227 6.802 1.00 86.06 203 ARG A N 1
ATOM 1525 C CA . ARG A 1 203 ? -5.822 -20.588 7.342 1.00 86.06 203 ARG A CA 1
ATOM 1526 C C . ARG A 1 203 ? -6.556 -21.504 6.364 1.00 86.06 203 ARG A C 1
ATOM 1528 O O . ARG A 1 203 ? -6.080 -22.598 6.112 1.00 86.06 203 ARG A O 1
ATOM 1535 N N . ALA A 1 204 ? -7.665 -21.050 5.777 1.00 83.19 204 ALA A N 1
ATOM 1536 C CA . ALA A 1 204 ? -8.397 -21.827 4.775 1.00 83.19 204 ALA A CA 1
ATOM 1537 C C . ALA A 1 204 ? -7.542 -22.112 3.528 1.00 83.19 204 ALA A C 1
ATOM 1539 O O . ALA A 1 204 ? -7.485 -23.246 3.070 1.00 83.19 204 ALA A O 1
ATOM 1540 N N . HIS A 1 205 ? -6.819 -21.107 3.030 1.00 74.75 205 HIS A N 1
ATOM 1541 C CA . HIS A 1 205 ? -5.971 -21.256 1.849 1.00 74.75 205 HIS A CA 1
ATOM 1542 C C . HIS A 1 205 ? -4.757 -22.172 2.087 1.00 74.75 205 HIS A C 1
ATOM 1544 O O . HIS A 1 205 ? -4.333 -22.869 1.175 1.00 74.75 205 HIS A O 1
ATOM 1550 N N . GLN A 1 206 ? -4.215 -22.222 3.310 1.00 63.19 206 GLN A N 1
ATOM 1551 C CA . GLN A 1 206 ? -3.145 -23.162 3.680 1.00 63.19 206 GLN A CA 1
ATOM 1552 C C . GLN A 1 206 ? -3.604 -24.626 3.748 1.00 63.19 206 GLN A C 1
ATOM 1554 O O . GLN A 1 206 ? -2.758 -25.509 3.731 1.00 63.19 206 GLN A O 1
ATOM 1559 N N . VAL A 1 207 ? -4.910 -24.887 3.858 1.00 54.50 207 VAL A N 1
ATOM 1560 C CA . VAL A 1 207 ? -5.476 -26.249 3.904 1.00 54.50 207 VAL A CA 1
ATOM 1561 C C . VAL A 1 207 ? -5.779 -26.786 2.496 1.00 54.50 207 VAL A C 1
ATOM 1563 O O . VAL A 1 207 ? -5.926 -27.991 2.321 1.00 54.50 207 VAL A O 1
ATOM 1566 N N . GLU A 1 208 ? -5.860 -25.911 1.489 1.00 47.69 208 GLU A N 1
ATOM 1567 C CA . GLU A 1 208 ? -6.140 -26.270 0.088 1.00 47.69 208 GLU A CA 1
ATOM 1568 C C . GLU A 1 208 ? -4.878 -26.588 -0.745 1.00 47.69 208 GLU A C 1
ATOM 1570 O O . GLU A 1 208 ? -5.010 -26.992 -1.901 1.00 47.69 208 GLU A O 1
ATOM 1575 N N . ILE A 1 209 ? -3.677 -26.425 -0.173 1.00 41.56 209 ILE A N 1
ATOM 1576 C CA . ILE A 1 209 ? -2.367 -26.724 -0.790 1.00 41.56 209 ILE A CA 1
ATOM 1577 C C . ILE A 1 209 ? -1.779 -27.981 -0.147 1.00 41.56 209 ILE A C 1
ATOM 1579 O O . ILE A 1 209 ? -1.279 -28.845 -0.903 1.00 41.56 209 ILE A O 1
#

pLDDT: mean 86.3, std 8.49, range [41.56, 95.88]

Radius of gyration: 20.8 Å; Cα contacts (8 Å, |Δi|>4): 234; chains: 1; bounding box: 53×43×52 Å

Nearest PDB structures (foldseek):
  8w0f-assembly1_7  TM=6.753E-01  e=3.845E-06  Homo sapiens
  9caq-assembly1_F  TM=6.595E-01  e=8.268E-06  Homo sapiens
  8b9a-assembly1_4  TM=5.986E-01  e=7.236E-05  Saccharomyces cerevisiae
  7pt6-assembly1_4  TM=5.667E-01  e=6.789E-05  Saccharomyces cerevisiae S288C
  8w0i-assembly1_5  TM=6.774E-01  e=1.199E-03  Homo sapiens

Secondary structure (DSSP, 8-state):
-HHHHHS--S-EEETTTTEEEP-TT-PPTTEEEEEE-TT--S-PPPHHHHHHHHHHHHHHHHSEEEEE-SS-EEEEE--EEEEEE-SSS-SS--S--------SSPPPPPGGGG-HHHHHHHHHHHHHHHHT---B--HHHHHHHHHHHHHHHHH-TT--HHHHHHHHHHHHHHHHHTT-SB--HHHHHHHHHHHHHHHHHHHHHHH--